Protein AF-A0A3M7P6C1-F1 (afdb_monomer_lite)

Foldseek 3Di:
DPAEEAAADDLVCQVVDDPDYHHDYDPCSCVPHPDDAQDWDQDPVVRDTDHSYPDDPDDPQLADPQLSVLLVVQVVVLVVVVVVVCVVPPDDPVVQPPDPVSVVVVVVSVQSNVVSVLLSVLVVCVCQVVFFPLVQDDPDPVPDDQDVVSGGVLPVVLVPDDPSNNSVVVVVCPDPVVSVVSCLLNPCVPDDVVSVVVNVQSVVSNVVCVVVPSPDPQWGWDWDDDDPPDDTDIHTDD

Structure (mmCIF, N/CA/C/O backbone):
data_AF-A0A3M7P6C1-F1
#
_entry.id   AF-A0A3M7P6C1-F1
#
loop_
_atom_site.group_PDB
_atom_site.id
_atom_site.type_symbol
_atom_site.label_atom_id
_atom_site.label_alt_id
_atom_site.label_comp_id
_atom_site.label_asym_id
_atom_site.label_entity_id
_atom_site.label_seq_id
_atom_site.pdbx_PDB_ins_code
_atom_site.Cartn_x
_atom_site.Cartn_y
_atom_site.Cartn_z
_atom_site.occupancy
_atom_site.B_iso_or_equiv
_atom_site.auth_seq_id
_atom_site.auth_comp_id
_atom_site.auth_asym_id
_atom_site.auth_atom_id
_atom_site.pdbx_PDB_model_num
ATOM 1 N N . MET A 1 1 ? -7.002 -18.143 4.682 1.00 38.19 1 MET A N 1
ATOM 2 C CA . MET A 1 1 ? -6.549 -18.763 3.409 1.00 38.19 1 MET A CA 1
ATOM 3 C C . MET A 1 1 ? -5.100 -18.332 3.202 1.00 38.19 1 MET A C 1
ATOM 5 O O . MET A 1 1 ? -4.800 -17.192 3.520 1.00 38.19 1 MET A O 1
ATOM 9 N N . LYS A 1 2 ? -4.166 -19.198 2.789 1.00 46.94 2 LYS A N 1
ATOM 10 C CA . LYS A 1 2 ? -2.758 -18.779 2.631 1.00 46.94 2 LYS A CA 1
ATOM 11 C C . LYS A 1 2 ? -2.689 -17.814 1.437 1.00 46.94 2 LYS A C 1
ATOM 13 O O . LYS A 1 2 ? -2.997 -18.234 0.327 1.00 46.94 2 LYS A O 1
ATOM 18 N N . LYS A 1 3 ? -2.362 -16.535 1.664 1.00 55.84 3 LYS A N 1
ATOM 19 C CA . LYS A 1 3 ? -2.093 -15.571 0.583 1.00 55.84 3 LYS A CA 1
ATOM 20 C C . LYS A 1 3 ? -0.935 -16.134 -0.235 1.00 55.84 3 LYS A C 1
ATOM 22 O O . LYS A 1 3 ? 0.154 -16.316 0.308 1.00 55.84 3 LYS A O 1
ATOM 27 N N . SER A 1 4 ? -1.171 -16.455 -1.499 1.00 64.88 4 SER A N 1
ATOM 28 C CA . SER A 1 4 ? -0.130 -17.007 -2.359 1.00 64.88 4 SER A CA 1
ATOM 29 C C . SER A 1 4 ? 0.436 -15.889 -3.241 1.00 64.88 4 SER A C 1
ATOM 31 O O . SER A 1 4 ? -0.295 -15.148 -3.895 1.00 64.88 4 SER A O 1
ATOM 33 N N . TYR A 1 5 ? 1.756 -15.731 -3.207 1.00 71.50 5 TYR A N 1
ATOM 34 C CA . TYR A 1 5 ? 2.511 -14.874 -4.117 1.00 71.50 5 TYR A CA 1
ATOM 35 C C . TYR A 1 5 ? 3.345 -15.786 -5.010 1.00 71.50 5 TYR A C 1
ATOM 37 O O . TYR A 1 5 ? 4.130 -16.586 -4.498 1.00 71.50 5 TYR A O 1
ATOM 45 N N . PHE A 1 6 ? 3.183 -15.668 -6.324 1.00 69.50 6 PHE A N 1
ATOM 46 C CA . PHE A 1 6 ? 4.016 -16.368 -7.295 1.00 69.50 6 PHE A CA 1
ATOM 47 C C . PHE A 1 6 ? 4.721 -15.330 -8.157 1.00 69.50 6 PHE A C 1
ATOM 49 O O . PHE A 1 6 ? 4.097 -14.712 -9.010 1.00 69.50 6 PHE A O 1
ATOM 56 N N . SER A 1 7 ? 6.024 -15.132 -7.957 1.00 72.81 7 SER A N 1
ATOM 57 C CA . SER A 1 7 ? 6.789 -14.221 -8.816 1.00 72.81 7 SER A CA 1
ATOM 58 C C . SER A 1 7 ? 6.709 -14.640 -10.285 1.00 72.81 7 SER A C 1
ATOM 60 O O . SER A 1 7 ? 6.457 -13.789 -11.124 1.00 72.81 7 SER A O 1
ATOM 62 N N . ASN A 1 8 ? 6.825 -15.945 -10.555 1.00 74.56 8 ASN A N 1
ATOM 63 C CA . ASN A 1 8 ? 6.566 -16.570 -11.852 1.00 74.56 8 ASN A CA 1
ATOM 64 C C . ASN A 1 8 ? 5.610 -17.751 -11.643 1.00 74.56 8 ASN A C 1
ATOM 66 O O . ASN A 1 8 ? 5.987 -18.759 -11.039 1.00 74.56 8 ASN A O 1
ATOM 70 N N . CYS A 1 9 ? 4.366 -17.626 -12.097 1.00 71.62 9 CYS A N 1
ATOM 71 C CA . CYS A 1 9 ? 3.363 -18.674 -11.983 1.00 71.62 9 CYS A CA 1
ATOM 72 C C . CYS A 1 9 ? 3.627 -19.768 -13.032 1.00 71.62 9 CYS A C 1
ATOM 74 O O . CYS A 1 9 ? 3.658 -19.469 -14.228 1.00 71.62 9 CYS A O 1
ATOM 76 N N . PRO A 1 10 ? 3.832 -21.033 -12.624 1.00 71.00 10 PRO A N 1
ATOM 77 C CA . PRO A 1 10 ? 4.003 -22.123 -13.572 1.00 71.00 10 PRO A CA 1
ATOM 78 C C . PRO A 1 10 ? 2.697 -22.383 -14.334 1.00 71.00 10 PRO A C 1
ATOM 80 O O . PRO A 1 10 ? 1.620 -22.411 -13.741 1.00 71.00 10 PRO A O 1
ATOM 83 N N . LEU A 1 11 ? 2.803 -22.652 -15.640 1.00 66.31 11 LEU A N 1
ATOM 84 C CA . LEU A 1 11 ? 1.658 -22.897 -16.534 1.00 66.31 11 LEU A CA 1
ATOM 85 C C . LEU A 1 11 ? 0.713 -24.000 -16.033 1.00 66.31 11 LEU A C 1
ATOM 87 O O . LEU A 1 11 ? -0.495 -23.921 -16.236 1.00 66.31 11 LEU A O 1
ATOM 91 N N . SER A 1 12 ? 1.244 -25.007 -15.334 1.00 68.75 12 SER A N 1
ATOM 92 C CA . SER A 1 12 ? 0.456 -26.097 -14.746 1.00 68.75 12 SER A CA 1
ATOM 93 C C . SER A 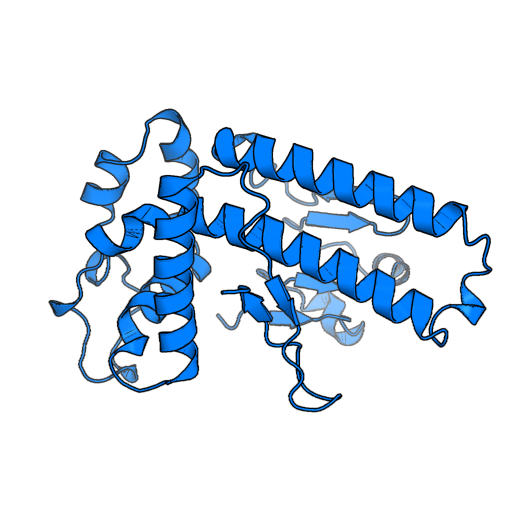1 12 ? -0.547 -25.633 -13.687 1.00 68.75 12 SER A C 1
ATOM 95 O O . SER A 1 12 ? -1.524 -26.334 -13.445 1.00 68.75 12 SER A O 1
ATOM 97 N N . LEU A 1 13 ? -0.332 -24.462 -13.079 1.00 68.12 13 LEU A N 1
ATOM 98 C CA . LEU A 1 13 ? -1.239 -23.861 -12.101 1.00 68.12 13 LEU A CA 1
ATOM 99 C C . LEU A 1 13 ? -2.254 -22.902 -12.735 1.00 68.12 13 LEU A C 1
ATOM 101 O O . LEU A 1 13 ? -3.067 -22.346 -12.003 1.00 68.12 13 LEU A O 1
ATOM 105 N N . GLY A 1 14 ? -2.256 -22.712 -14.061 1.00 65.50 14 GLY A N 1
ATOM 106 C CA . GLY A 1 14 ? -3.094 -21.705 -14.726 1.00 65.50 14 GLY A CA 1
ATOM 107 C C . GLY A 1 14 ? -4.590 -21.831 -14.414 1.00 65.50 14 GLY A C 1
ATOM 108 O O . GLY A 1 14 ? -5.234 -20.845 -14.065 1.00 65.50 14 GLY A O 1
ATOM 109 N N . ASN A 1 15 ? -5.117 -23.060 -14.403 1.00 66.19 15 ASN A N 1
ATOM 110 C CA . ASN A 1 15 ? -6.515 -23.350 -14.044 1.00 66.19 15 ASN A CA 1
ATOM 111 C C . ASN A 1 15 ? -6.800 -23.304 -12.529 1.00 66.19 15 ASN A C 1
ATOM 113 O O . ASN A 1 15 ? -7.957 -23.370 -12.104 1.00 66.19 15 ASN A O 1
ATOM 117 N N . GLU A 1 16 ? -5.758 -23.226 -11.701 1.00 64.62 16 GLU A N 1
ATOM 118 C CA . GLU A 1 16 ? -5.838 -23.264 -10.238 1.00 64.62 16 GLU A CA 1
ATOM 119 C C . GLU A 1 16 ? -5.637 -21.888 -9.589 1.00 64.62 16 GLU A C 1
ATOM 121 O O . GLU A 1 16 ? -5.770 -21.760 -8.369 1.00 64.62 16 GLU A O 1
ATOM 126 N N . ILE A 1 17 ? -5.383 -20.841 -10.383 1.00 61.72 17 ILE A N 1
ATOM 127 C CA . ILE A 1 17 ? -5.305 -19.458 -9.904 1.00 61.72 17 ILE A CA 1
ATOM 128 C C . ILE A 1 17 ? -6.683 -19.033 -9.370 1.00 61.72 17 ILE A C 1
ATOM 130 O O . ILE A 1 17 ? -7.575 -18.616 -10.108 1.00 61.72 17 ILE A O 1
ATOM 134 N N . LYS A 1 18 ? -6.869 -19.138 -8.050 1.00 58.34 18 LYS A N 1
ATOM 135 C CA . LYS A 1 18 ? -8.039 -18.631 -7.317 1.00 58.34 18 LYS A CA 1
ATOM 136 C C . LYS A 1 18 ? -7.585 -17.559 -6.319 1.00 58.34 18 LYS A C 1
ATOM 138 O O . LYS A 1 18 ? -6.511 -17.671 -5.735 1.00 58.34 18 LYS A O 1
ATOM 143 N N . ALA A 1 19 ? -8.395 -16.505 -6.183 1.00 57.00 19 ALA A N 1
ATOM 144 C CA . ALA A 1 19 ? -8.176 -15.309 -5.353 1.00 57.00 19 ALA A CA 1
ATOM 145 C C . ALA A 1 19 ? -7.634 -15.586 -3.927 1.00 57.00 19 ALA A C 1
ATOM 147 O O . ALA A 1 19 ? -7.908 -16.661 -3.401 1.00 57.00 19 ALA A O 1
ATOM 148 N N . PRO A 1 20 ? -6.999 -14.626 -3.215 1.00 54.78 20 PRO A N 1
ATOM 149 C CA . PRO A 1 20 ? -6.299 -13.429 -3.672 1.00 54.78 20 PRO A CA 1
ATOM 150 C C . PRO A 1 20 ? -4.820 -13.771 -3.932 1.00 54.78 20 PRO A C 1
ATOM 152 O O . PRO A 1 20 ? -4.068 -14.104 -3.013 1.00 54.78 20 PRO A O 1
ATOM 155 N N . LEU A 1 21 ? -4.420 -13.704 -5.202 1.00 68.38 21 LEU A N 1
ATOM 156 C CA . LEU A 1 21 ? -3.099 -14.089 -5.688 1.00 68.38 21 LEU A CA 1
ATOM 157 C C . LEU A 1 21 ? -2.446 -12.891 -6.379 1.00 68.38 21 LEU A C 1
ATOM 159 O O . LEU A 1 21 ? -3.070 -12.280 -7.243 1.00 68.38 21 LEU A O 1
ATOM 163 N N . VAL A 1 22 ? -1.195 -12.580 -6.044 1.00 77.12 22 VAL A N 1
ATOM 164 C CA . VAL A 1 22 ? -0.340 -11.771 -6.925 1.00 77.12 22 VAL A CA 1
ATOM 165 C C . VAL A 1 22 ? 0.561 -12.752 -7.662 1.00 77.12 22 VAL A C 1
ATOM 167 O O . VAL A 1 22 ? 1.332 -13.478 -7.029 1.00 77.12 22 VAL A O 1
ATOM 170 N N . ALA A 1 23 ? 0.417 -12.808 -8.983 1.00 80.12 23 ALA A N 1
ATOM 171 C CA . ALA A 1 23 ? 1.136 -13.732 -9.844 1.00 80.12 23 ALA A CA 1
ATOM 172 C C . ALA A 1 23 ? 1.763 -12.992 -11.028 1.00 80.12 23 ALA A C 1
ATOM 174 O O . ALA A 1 23 ? 1.067 -12.250 -11.719 1.00 80.12 23 ALA A O 1
ATOM 175 N N . GLY A 1 24 ? 3.054 -13.210 -11.270 1.00 84.06 24 GLY A N 1
ATOM 176 C CA . GLY A 1 24 ? 3.674 -12.879 -12.549 1.00 84.06 24 GLY A CA 1
ATOM 177 C C . GLY A 1 24 ? 3.444 -14.014 -13.541 1.00 84.06 24 GLY A C 1
ATOM 178 O O . GLY A 1 24 ? 3.622 -15.183 -13.200 1.00 84.06 24 GLY A O 1
ATOM 179 N N . VAL A 1 25 ? 3.028 -13.677 -14.756 1.00 82.44 25 VAL A N 1
ATOM 180 C CA . VAL A 1 25 ? 2.831 -14.623 -15.861 1.00 82.44 25 VAL A CA 1
ATOM 181 C C . VAL A 1 25 ? 3.546 -14.097 -17.098 1.00 82.44 25 VAL A C 1
ATOM 183 O O . VAL A 1 25 ? 3.626 -12.887 -17.298 1.00 82.44 25 VAL A O 1
ATOM 186 N N . GLU A 1 26 ? 4.080 -15.000 -17.916 1.00 82.75 26 GLU A N 1
ATOM 187 C CA . GLU A 1 26 ? 4.584 -14.634 -19.241 1.00 82.75 26 GLU A CA 1
ATOM 188 C C . GLU A 1 26 ? 3.411 -14.351 -20.184 1.00 82.75 26 GLU A C 1
ATOM 190 O O . GLU A 1 26 ? 2.349 -14.952 -20.043 1.00 82.75 26 GLU A O 1
ATOM 195 N N . THR A 1 27 ? 3.598 -13.480 -21.176 1.00 79.44 27 THR A N 1
ATOM 196 C CA . THR A 1 27 ? 2.532 -13.075 -22.110 1.00 79.44 27 THR A CA 1
ATOM 197 C C . THR A 1 27 ? 1.868 -14.270 -22.806 1.00 79.44 27 THR A C 1
ATOM 199 O O . THR A 1 27 ? 0.647 -14.294 -22.940 1.00 79.44 27 THR A O 1
ATOM 202 N N . GLY A 1 28 ? 2.640 -15.314 -23.142 1.00 80.06 28 GLY A N 1
ATOM 203 C CA . GLY A 1 28 ? 2.123 -16.552 -23.746 1.00 80.06 28 GLY A CA 1
ATOM 204 C C . GLY A 1 28 ? 1.217 -17.392 -22.833 1.00 80.06 28 GLY A C 1
ATOM 205 O O . GLY A 1 28 ? 0.581 -18.336 -23.292 1.00 80.06 28 GLY A O 1
ATOM 206 N N . PHE A 1 29 ? 1.106 -17.056 -21.543 1.00 81.06 29 PHE A N 1
ATOM 207 C CA . PHE A 1 29 ? 0.112 -17.648 -20.642 1.00 81.06 29 PHE A CA 1
ATOM 208 C C . PHE A 1 29 ? -1.314 -17.431 -21.169 1.00 81.06 29 PHE A C 1
ATOM 210 O O . PHE A 1 29 ? -2.137 -18.346 -21.120 1.00 81.06 29 PHE A O 1
ATOM 217 N N . PHE A 1 30 ? -1.590 -16.242 -21.713 1.00 78.00 30 PHE A N 1
ATOM 218 C CA . PHE A 1 30 ? -2.920 -15.867 -22.195 1.00 78.00 30 PHE A CA 1
ATOM 219 C C . PHE A 1 30 ? -3.282 -16.484 -23.554 1.00 78.00 30 PHE A C 1
ATOM 221 O O . PHE A 1 30 ? -4.445 -16.437 -23.941 1.00 78.00 30 PHE A O 1
ATOM 228 N N . ASP A 1 31 ? -2.331 -17.122 -24.246 1.00 83.75 31 ASP A N 1
ATOM 229 C CA . ASP A 1 31 ? -2.626 -17.935 -25.435 1.00 83.75 31 ASP A CA 1
ATOM 230 C C . ASP A 1 31 ? -3.298 -19.270 -25.061 1.00 83.75 31 ASP A C 1
ATOM 232 O O . ASP A 1 31 ? -3.953 -19.904 -25.890 1.00 83.75 31 ASP A O 1
ATOM 236 N N . LEU A 1 32 ? -3.111 -19.717 -23.813 1.00 83.62 32 LEU A N 1
ATOM 237 C CA . LEU A 1 32 ? -3.559 -21.020 -23.315 1.00 83.62 32 LEU A CA 1
ATOM 238 C C . LEU A 1 32 ? -4.713 -20.919 -22.313 1.00 83.62 32 LEU A C 1
ATOM 240 O O . LEU A 1 32 ? -5.493 -21.865 -22.191 1.00 83.62 32 LEU A O 1
ATOM 244 N N . PHE A 1 33 ? -4.811 -19.805 -21.587 1.00 81.31 33 PHE A N 1
ATOM 245 C CA . PHE A 1 33 ? -5.787 -19.614 -20.520 1.00 81.31 33 PHE A CA 1
ATOM 246 C C . PHE A 1 33 ? -6.436 -18.235 -20.600 1.00 81.31 33 PHE A C 1
ATOM 248 O O . PHE A 1 33 ? -5.748 -17.215 -20.652 1.00 81.31 33 PHE A O 1
ATOM 255 N N . ASP A 1 34 ? -7.765 -18.200 -20.501 1.00 76.56 34 ASP A N 1
ATOM 256 C CA . ASP A 1 34 ? -8.476 -16.947 -20.278 1.00 76.56 34 ASP A CA 1
ATOM 257 C C . ASP A 1 34 ? -8.112 -16.379 -18.897 1.00 76.56 34 ASP A C 1
ATOM 25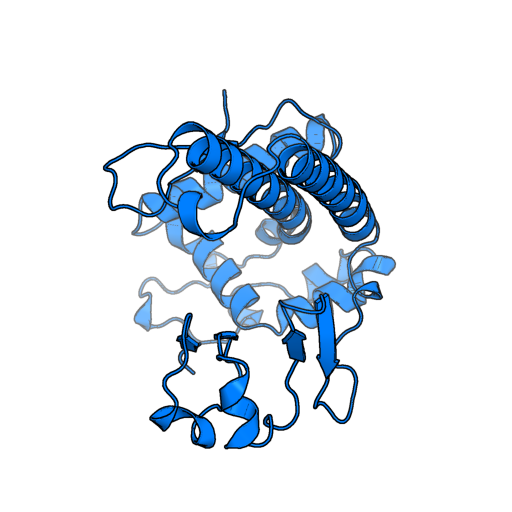9 O O . ASP A 1 34 ? -8.047 -17.129 -17.912 1.00 76.56 34 ASP A O 1
ATOM 263 N N . PRO A 1 35 ? -7.902 -15.056 -18.773 1.00 73.25 35 PRO A N 1
ATOM 264 C CA . PRO A 1 35 ? -7.658 -14.458 -17.477 1.00 73.25 35 PRO A CA 1
ATOM 265 C C . PRO A 1 35 ? -8.894 -14.670 -16.583 1.00 73.25 35 PRO A C 1
ATOM 267 O O . PRO A 1 35 ? -10.027 -14.425 -17.015 1.00 73.25 35 PRO A O 1
ATOM 270 N N . PRO A 1 36 ? -8.718 -15.114 -15.326 1.00 72.06 36 PRO A N 1
ATOM 271 C CA . PRO A 1 36 ? -9.856 -15.399 -14.470 1.00 72.06 36 PRO A CA 1
ATOM 272 C C . PRO A 1 36 ? -10.665 -14.127 -14.174 1.00 72.06 36 PRO A C 1
ATOM 274 O O . PRO A 1 36 ? -10.154 -13.006 -14.238 1.00 72.06 36 PRO A O 1
ATOM 277 N N . LYS A 1 37 ? -11.952 -14.288 -13.840 1.00 75.31 37 LYS A N 1
ATOM 278 C CA . LYS A 1 37 ? -12.840 -13.162 -13.503 1.00 75.31 37 LYS A CA 1
ATOM 279 C C . LYS A 1 37 ? -12.379 -12.452 -12.229 1.00 75.31 37 LYS A C 1
ATOM 281 O O . LYS A 1 37 ? -11.955 -13.106 -11.279 1.00 75.31 37 LYS A O 1
ATOM 286 N N . ASN A 1 38 ? -12.572 -11.134 -12.174 1.00 76.38 38 ASN A N 1
ATOM 287 C CA . ASN A 1 38 ? -12.243 -10.283 -11.020 1.00 76.38 38 ASN A CA 1
ATOM 288 C C . ASN A 1 38 ? -10.738 -10.123 -10.730 1.00 76.38 38 ASN A C 1
ATOM 290 O O . ASN A 1 38 ? -10.338 -10.004 -9.573 1.00 76.38 38 ASN A O 1
ATOM 294 N N . PHE A 1 39 ? -9.913 -10.076 -11.776 1.00 78.44 39 PHE A N 1
ATOM 295 C CA . PHE A 1 39 ? -8.481 -9.786 -11.692 1.00 78.44 39 PHE A CA 1
ATOM 296 C C . PHE A 1 39 ? -8.157 -8.378 -12.197 1.00 78.44 39 PHE A C 1
ATOM 298 O O . PHE A 1 39 ? -8.881 -7.787 -13.004 1.00 78.44 39 PHE A O 1
ATOM 305 N N . VAL A 1 40 ? -7.035 -7.855 -11.701 1.00 81.81 40 VAL A N 1
ATOM 306 C CA . VAL A 1 40 ? -6.347 -6.690 -12.258 1.00 81.81 40 VAL A CA 1
ATOM 307 C C . VAL A 1 40 ? -5.112 -7.212 -12.980 1.00 81.81 40 VAL A C 1
ATOM 309 O O . VAL A 1 40 ? -4.228 -7.790 -12.349 1.00 81.81 40 VAL A O 1
ATOM 312 N N . CYS A 1 41 ? -5.063 -7.024 -14.293 1.00 82.94 41 CYS A N 1
ATOM 313 C CA . CYS A 1 41 ? -3.933 -7.395 -15.132 1.00 82.94 41 CYS A CA 1
ATOM 314 C C . CYS A 1 41 ? -3.082 -6.151 -15.380 1.00 82.94 41 CYS A C 1
ATOM 316 O O . CYS A 1 41 ? -3.602 -5.115 -15.798 1.00 82.94 41 CYS A O 1
ATOM 318 N N . VAL A 1 42 ? -1.783 -6.256 -15.114 1.00 86.44 42 VAL A N 1
ATOM 319 C CA . VAL A 1 42 ? -0.810 -5.197 -15.388 1.00 86.44 42 VAL A CA 1
ATOM 320 C C . VAL A 1 42 ? 0.132 -5.708 -16.469 1.00 86.44 42 VAL A C 1
ATOM 322 O O . VAL A 1 42 ? 0.928 -6.609 -16.218 1.00 86.44 42 VAL A O 1
ATOM 325 N N . ASP A 1 43 ? 0.007 -5.146 -17.665 1.00 86.56 43 ASP A N 1
ATOM 326 C CA . ASP A 1 43 ? 0.896 -5.408 -18.791 1.00 86.56 43 ASP A CA 1
ATOM 327 C C . ASP A 1 43 ? 2.142 -4.526 -18.649 1.00 86.56 43 ASP A C 1
ATOM 329 O O . ASP A 1 43 ? 2.073 -3.297 -18.755 1.00 86.56 43 ASP A O 1
ATOM 333 N N . LEU A 1 44 ? 3.278 -5.164 -18.366 1.00 86.88 44 LEU A N 1
ATOM 334 C CA . LEU A 1 44 ? 4.558 -4.490 -18.158 1.00 86.88 44 LEU A CA 1
ATOM 335 C C . LEU A 1 44 ? 5.220 -4.041 -19.470 1.00 86.88 44 LEU A C 1
ATOM 337 O O . LEU A 1 44 ? 6.074 -3.156 -19.432 1.00 86.88 44 LEU A O 1
ATOM 341 N N . ASP A 1 45 ? 4.831 -4.609 -20.613 1.00 83.62 45 ASP A N 1
ATOM 342 C CA . ASP A 1 45 ? 5.368 -4.238 -21.922 1.00 83.62 45 ASP A CA 1
ATOM 343 C C . ASP A 1 45 ? 4.708 -2.954 -22.433 1.00 83.62 45 ASP A C 1
ATOM 345 O O . ASP A 1 45 ? 5.384 -2.067 -22.964 1.00 83.62 45 ASP A O 1
ATOM 349 N N . THR A 1 46 ? 3.393 -2.815 -22.235 1.00 87.06 46 THR A N 1
ATOM 350 C CA . THR A 1 46 ? 2.631 -1.648 -22.709 1.00 87.06 46 THR A CA 1
ATOM 351 C C . THR A 1 46 ? 2.306 -0.629 -21.618 1.00 87.06 46 THR A C 1
ATOM 353 O O . THR A 1 46 ? 1.720 0.411 -21.922 1.00 87.06 46 THR A O 1
ATOM 356 N N . ASN A 1 47 ? 2.639 -0.908 -20.354 1.00 85.12 47 ASN A N 1
ATOM 357 C CA . ASN A 1 47 ? 2.143 -0.178 -19.178 1.00 85.12 47 ASN A CA 1
ATOM 358 C C . ASN A 1 47 ? 0.602 -0.120 -19.114 1.00 85.12 47 ASN A C 1
ATOM 360 O O . ASN A 1 47 ? 0.019 0.856 -18.634 1.00 85.12 47 ASN A O 1
ATOM 364 N N . GLY A 1 48 ? -0.064 -1.148 -19.645 1.00 86.50 48 GLY A N 1
ATOM 365 C CA . GLY A 1 48 ? -1.519 -1.258 -19.656 1.00 86.50 48 GLY A CA 1
ATOM 366 C C . GLY A 1 48 ? -2.042 -1.801 -18.329 1.00 86.50 48 GLY A C 1
ATOM 367 O O . GLY A 1 48 ? -1.463 -2.723 -17.761 1.00 86.50 48 GLY A O 1
ATOM 368 N N . ILE A 1 49 ? -3.152 -1.251 -17.836 1.00 86.50 49 ILE A N 1
ATOM 369 C CA . ILE A 1 49 ? -3.880 -1.815 -16.694 1.00 86.50 49 ILE A CA 1
ATOM 370 C C . ILE A 1 49 ? -5.273 -2.190 -17.177 1.00 86.50 49 ILE A C 1
ATOM 372 O O . ILE A 1 49 ? -6.007 -1.344 -17.690 1.00 86.50 49 ILE A O 1
ATOM 376 N N . PHE A 1 50 ? -5.623 -3.458 -17.001 1.00 83.31 50 PHE A N 1
ATOM 377 C CA . PHE A 1 50 ? -6.883 -4.031 -17.448 1.00 83.31 50 PHE A CA 1
ATOM 378 C C . PHE A 1 50 ? -7.594 -4.702 -16.279 1.00 83.31 50 PHE A C 1
ATOM 380 O O . PHE A 1 50 ? -6.966 -5.248 -15.372 1.00 83.31 50 PHE A O 1
ATOM 387 N N . TRP A 1 51 ? -8.921 -4.678 -16.312 1.00 84.12 51 TRP A N 1
ATOM 388 C CA . TRP A 1 51 ? -9.760 -5.327 -15.315 1.00 84.12 51 TRP A CA 1
ATOM 389 C C . TRP A 1 51 ? -10.574 -6.411 -15.998 1.00 84.12 51 TRP A C 1
ATOM 391 O O . TRP A 1 51 ? -11.284 -6.138 -16.962 1.00 84.12 51 TRP A O 1
ATOM 401 N N . THR A 1 52 ? -10.515 -7.623 -15.462 1.00 78.06 52 THR A N 1
ATOM 402 C CA . THR A 1 52 ? -11.430 -8.712 -15.838 1.00 78.06 52 THR A CA 1
ATOM 403 C C . THR A 1 52 ? -12.619 -8.806 -14.883 1.00 78.06 52 THR A C 1
ATOM 405 O O . THR A 1 52 ? -13.400 -9.757 -14.918 1.00 78.06 52 THR A O 1
ATOM 408 N N . ALA A 1 53 ? -12.731 -7.837 -13.973 1.00 70.75 53 ALA A N 1
ATOM 409 C CA . ALA A 1 53 ? -13.841 -7.702 -13.051 1.00 70.75 53 ALA A CA 1
ATOM 410 C C . ALA A 1 53 ? -15.067 -7.107 -13.751 1.00 70.75 53 ALA A C 1
ATOM 412 O O . ALA A 1 53 ? -14.949 -6.153 -14.518 1.00 70.75 53 ALA A O 1
ATOM 413 N N . GLU A 1 54 ? -16.253 -7.618 -13.414 1.00 64.75 54 GLU A N 1
ATOM 414 C CA . GLU A 1 54 ? -17.534 -7.046 -13.865 1.00 64.75 54 GLU A CA 1
ATOM 415 C C . GLU A 1 54 ? -17.782 -5.655 -13.238 1.00 64.75 54 GLU A C 1
ATOM 417 O O . GLU A 1 54 ? -18.534 -4.843 -13.772 1.00 64.75 54 GLU A O 1
ATOM 422 N N . THR A 1 55 ? -17.092 -5.348 -12.133 1.00 59.12 55 THR A N 1
ATOM 423 C CA . THR A 1 55 ? -17.102 -4.049 -11.450 1.00 59.12 55 THR A CA 1
ATOM 424 C C . THR A 1 55 ? -15.681 -3.594 -11.134 1.00 59.12 55 THR A C 1
ATOM 426 O O . THR A 1 55 ? -14.886 -4.388 -10.634 1.00 59.12 55 THR A O 1
ATOM 429 N N . ILE A 1 56 ? -15.368 -2.311 -11.348 1.00 64.19 56 ILE A N 1
ATOM 430 C CA . ILE A 1 56 ? -14.072 -1.724 -10.968 1.00 64.19 56 ILE A CA 1
ATOM 431 C C . ILE A 1 56 ? -13.891 -1.894 -9.447 1.00 64.19 56 ILE A C 1
ATOM 433 O O . ILE A 1 56 ? -14.678 -1.316 -8.697 1.00 64.19 56 ILE A O 1
ATOM 437 N N . PRO A 1 57 ? -12.895 -2.669 -8.974 1.00 63.81 57 PRO A N 1
ATOM 438 C CA . PRO A 1 57 ? -12.873 -3.137 -7.591 1.00 63.81 57 PRO A CA 1
ATOM 439 C C . PRO A 1 57 ? -12.695 -1.995 -6.586 1.00 63.81 57 PRO A C 1
ATOM 441 O O . PRO A 1 57 ? -13.441 -1.938 -5.619 1.00 63.81 57 PRO A O 1
ATOM 444 N N . VAL A 1 58 ? -11.772 -1.057 -6.834 1.00 69.06 58 VAL A N 1
ATOM 445 C CA . VAL A 1 58 ? -11.583 0.178 -6.052 1.00 69.06 58 VAL A CA 1
ATOM 446 C C . VAL A 1 58 ? -10.834 1.198 -6.921 1.00 69.06 58 VAL A C 1
ATOM 448 O O . VAL A 1 58 ? -9.803 0.878 -7.509 1.00 69.06 58 VAL A O 1
ATOM 451 N N . SER A 1 59 ? -11.327 2.436 -7.001 1.00 79.12 59 SER A N 1
ATOM 452 C CA . SER A 1 59 ? -10.618 3.538 -7.670 1.00 79.12 59 SER A CA 1
ATOM 453 C C . SER A 1 59 ? -9.513 4.109 -6.776 1.00 79.12 59 SER A C 1
ATOM 455 O O . SER A 1 59 ? -9.714 4.275 -5.573 1.00 79.12 59 SER A O 1
ATOM 457 N N . LEU A 1 60 ? -8.388 4.533 -7.369 1.00 82.00 60 LEU A N 1
ATOM 458 C CA . LEU A 1 60 ? -7.325 5.271 -6.663 1.00 82.00 60 LEU A CA 1
ATOM 459 C C . LEU A 1 60 ? -7.838 6.545 -5.971 1.00 82.00 60 LEU A C 1
ATOM 461 O O . LEU A 1 60 ? -7.203 7.033 -5.040 1.00 82.00 60 LEU A O 1
ATOM 465 N N . SER A 1 61 ? -8.997 7.065 -6.389 1.00 84.44 61 SER A N 1
ATOM 466 C CA . SER A 1 61 ? -9.659 8.210 -5.759 1.00 84.44 61 SER A CA 1
ATOM 467 C C . SER A 1 61 ? -10.097 7.964 -4.316 1.00 84.44 61 SER A C 1
ATOM 469 O O . SER A 1 61 ? -10.414 8.932 -3.630 1.00 84.44 61 SER A O 1
ATOM 471 N N . ILE A 1 62 ? -10.147 6.707 -3.858 1.00 90.44 62 ILE A N 1
ATOM 472 C CA . ILE A 1 62 ? -10.440 6.406 -2.456 1.00 90.44 62 ILE A CA 1
ATOM 473 C C . ILE A 1 62 ? -9.287 6.835 -1.543 1.00 90.44 62 ILE A C 1
ATOM 475 O O . ILE A 1 62 ? -9.527 7.156 -0.388 1.00 90.44 62 ILE A O 1
ATOM 479 N N . LEU A 1 63 ? -8.044 6.855 -2.043 1.00 92.31 63 LEU A N 1
ATOM 480 C CA . LEU A 1 63 ? -6.874 7.166 -1.228 1.00 92.31 63 LEU A CA 1
ATOM 481 C C . LEU A 1 63 ? -6.994 8.561 -0.598 1.00 92.31 63 LEU A C 1
ATOM 483 O O . LEU A 1 63 ? -7.411 9.509 -1.274 1.00 92.31 63 LEU A O 1
ATOM 487 N N . PRO A 1 64 ? -6.539 8.737 0.656 1.00 93.19 64 PRO A N 1
ATOM 488 C CA . PRO A 1 64 ? -6.411 10.056 1.252 1.00 93.19 64 PRO A CA 1
ATOM 489 C C . PRO A 1 64 ? -5.653 11.013 0.330 1.00 93.19 64 PRO A C 1
ATOM 491 O O . PRO A 1 64 ? -4.541 10.710 -0.111 1.00 93.19 64 PRO A O 1
ATOM 494 N N . LYS A 1 65 ? -6.225 12.194 0.056 1.00 91.94 65 LYS A N 1
ATOM 495 C CA . LYS A 1 65 ? -5.664 13.152 -0.919 1.00 91.94 65 LYS A CA 1
ATOM 496 C C . LYS A 1 65 ? -4.197 13.483 -0.640 1.00 91.94 65 LYS A C 1
ATOM 498 O O . LYS A 1 65 ? -3.409 13.574 -1.576 1.00 91.94 65 LYS A O 1
ATOM 503 N N . LYS A 1 66 ? -3.825 13.630 0.639 1.00 89.44 66 LYS A N 1
ATOM 504 C CA . LYS A 1 66 ? -2.435 13.894 1.048 1.00 89.44 66 LYS A CA 1
ATOM 505 C C . LYS A 1 66 ? -1.490 12.778 0.590 1.00 89.44 66 LYS A C 1
ATOM 507 O O . LYS A 1 66 ? -0.456 13.085 0.007 1.00 89.44 66 LYS A O 1
ATOM 512 N N . ILE A 1 67 ? -1.870 11.510 0.778 1.00 91.38 67 ILE A N 1
ATOM 513 C CA . ILE A 1 67 ? -1.094 10.355 0.298 1.00 91.38 67 ILE A CA 1
ATOM 514 C C . ILE A 1 67 ? -1.063 10.328 -1.227 1.00 91.38 67 ILE A C 1
ATOM 516 O O . ILE A 1 67 ? 0.009 10.190 -1.807 1.00 91.38 67 ILE A O 1
ATOM 520 N N . PHE A 1 68 ? -2.219 10.478 -1.877 1.00 92.94 68 PHE A N 1
ATOM 521 C CA . PHE A 1 68 ? -2.318 10.405 -3.332 1.00 92.94 68 PHE A CA 1
ATOM 522 C C . PHE A 1 68 ? -1.392 11.414 -4.020 1.00 92.94 68 PHE A C 1
ATOM 524 O O . PHE A 1 68 ? -0.604 11.038 -4.886 1.00 92.94 68 PHE A O 1
ATOM 531 N N . PHE A 1 69 ? -1.445 12.687 -3.614 1.00 91.88 69 PHE A N 1
ATOM 532 C CA . PHE A 1 69 ? -0.592 13.720 -4.202 1.00 91.88 69 PHE A CA 1
ATOM 533 C C . PHE A 1 69 ? 0.884 13.514 -3.871 1.00 91.88 69 PHE A C 1
ATOM 535 O O . PHE A 1 69 ? 1.715 13.693 -4.755 1.00 91.88 69 PHE A O 1
ATOM 542 N N . PHE A 1 70 ? 1.210 13.096 -2.645 1.00 91.31 70 PHE A N 1
ATOM 543 C CA . PHE A 1 70 ? 2.586 12.790 -2.255 1.00 91.31 70 PHE A CA 1
ATOM 544 C C . PHE A 1 70 ? 3.189 11.655 -3.097 1.00 91.31 70 PHE A C 1
ATOM 546 O O . PHE A 1 70 ? 4.266 11.822 -3.668 1.00 91.31 70 PHE A O 1
ATOM 553 N N . LEU A 1 71 ? 2.480 10.527 -3.223 1.00 93.38 71 LEU A N 1
ATOM 554 C CA . LEU A 1 71 ? 2.917 9.394 -4.041 1.00 93.38 71 LEU A CA 1
ATOM 555 C C . LEU A 1 71 ? 3.052 9.800 -5.508 1.00 93.38 71 LEU A C 1
ATOM 557 O O . LEU A 1 71 ? 4.072 9.514 -6.128 1.00 93.38 71 LEU A O 1
ATOM 561 N N . LYS A 1 72 ? 2.047 10.493 -6.058 1.00 93.69 72 LYS A N 1
ATOM 562 C CA . LYS A 1 72 ? 2.055 10.922 -7.459 1.00 93.69 72 LYS A CA 1
ATOM 563 C C . LYS A 1 72 ? 3.246 11.826 -7.761 1.00 93.69 72 LYS A C 1
ATOM 565 O O . LYS A 1 72 ? 3.941 11.578 -8.740 1.00 93.69 72 LYS A O 1
ATOM 570 N N . ASP A 1 73 ? 3.485 12.838 -6.934 1.00 93.56 73 ASP A N 1
ATOM 571 C CA . ASP A 1 73 ? 4.599 13.778 -7.093 1.00 93.56 73 ASP A CA 1
ATOM 572 C C . ASP A 1 73 ? 5.950 13.048 -7.074 1.00 93.56 73 ASP A C 1
ATOM 574 O O . ASP A 1 73 ? 6.708 13.093 -8.045 1.00 93.56 73 ASP A O 1
ATOM 578 N N . LYS A 1 74 ? 6.209 12.272 -6.015 1.00 93.88 74 LYS A N 1
ATOM 579 C CA . LYS A 1 74 ? 7.500 11.603 -5.825 1.00 93.88 74 LYS A CA 1
ATOM 580 C C . LYS A 1 74 ? 7.768 10.494 -6.831 1.00 93.88 74 LYS A C 1
ATOM 582 O O . LYS A 1 74 ? 8.877 10.411 -7.348 1.00 93.88 74 LYS A O 1
ATOM 587 N N . LEU A 1 75 ? 6.775 9.665 -7.145 1.00 95.38 75 LEU A N 1
ATOM 588 C CA . LEU A 1 75 ? 6.951 8.594 -8.127 1.00 95.38 75 LEU A CA 1
ATOM 589 C C . LEU A 1 75 ? 7.104 9.149 -9.548 1.00 95.38 75 LEU A C 1
ATOM 591 O O . LEU A 1 75 ? 7.885 8.597 -10.316 1.00 95.38 75 LEU A O 1
ATOM 595 N N . THR A 1 76 ? 6.439 10.261 -9.887 1.00 95.88 76 THR A N 1
ATOM 596 C CA . THR A 1 76 ? 6.638 10.926 -11.189 1.00 95.88 76 THR A CA 1
ATOM 597 C C . THR A 1 76 ? 8.052 11.488 -11.307 1.00 95.88 76 THR A C 1
ATOM 599 O O . THR A 1 76 ? 8.695 11.310 -12.341 1.00 95.88 76 THR A O 1
ATOM 602 N N . GLN A 1 77 ? 8.565 12.113 -10.241 1.00 95.50 77 GLN A N 1
ATOM 603 C CA . GLN A 1 77 ? 9.944 12.596 -10.198 1.00 95.50 77 GLN A CA 1
ATOM 604 C C . GLN A 1 77 ? 10.943 11.443 -10.385 1.00 95.50 77 GLN A C 1
ATOM 606 O O . GLN A 1 77 ? 11.780 11.498 -11.283 1.00 95.50 77 GLN A O 1
ATOM 611 N N . ILE A 1 78 ? 10.813 10.374 -9.589 1.00 95.44 78 ILE A N 1
ATOM 612 C CA . ILE A 1 78 ? 11.681 9.190 -9.674 1.00 95.44 78 ILE A CA 1
ATOM 613 C C . ILE A 1 78 ? 11.629 8.573 -11.076 1.00 95.44 78 ILE A C 1
ATOM 615 O O . ILE A 1 78 ? 12.667 8.230 -11.633 1.00 95.44 78 ILE A O 1
ATOM 619 N N . PHE A 1 79 ? 10.437 8.455 -11.665 1.00 94.19 79 PHE A N 1
ATOM 620 C CA . PHE A 1 79 ? 10.264 7.916 -13.012 1.00 94.19 79 PHE A CA 1
ATOM 621 C C . PHE A 1 79 ? 10.960 8.772 -14.078 1.00 94.19 79 PHE A C 1
ATOM 623 O O . PHE A 1 79 ? 11.605 8.230 -14.973 1.00 94.19 79 PHE A O 1
ATOM 630 N N . SER A 1 80 ? 10.876 10.101 -13.971 1.00 95.44 80 SER A N 1
ATOM 631 C CA . SER A 1 80 ? 11.580 11.016 -14.875 1.00 95.44 80 SER A CA 1
ATOM 632 C C . SER A 1 80 ? 13.098 10.852 -14.773 1.00 95.44 80 SER A C 1
ATOM 634 O O . SER A 1 80 ? 13.760 10.686 -15.795 1.00 95.44 80 SER A O 1
ATOM 636 N N . GLU A 1 81 ? 13.643 10.842 -13.553 1.00 94.12 81 GLU A N 1
ATOM 637 C CA . GLU A 1 81 ? 15.081 10.656 -13.307 1.00 94.12 81 GLU A CA 1
ATOM 638 C C . GLU A 1 81 ? 15.572 9.278 -13.783 1.00 94.12 81 GLU A C 1
ATOM 640 O O . GLU A 1 81 ? 16.664 9.153 -14.342 1.00 94.12 81 GLU A O 1
ATOM 645 N N . LEU A 1 82 ? 14.759 8.235 -13.593 1.00 91.62 82 LEU A N 1
ATOM 646 C CA . LEU A 1 82 ? 15.039 6.886 -14.075 1.00 91.62 82 LEU A CA 1
ATOM 647 C C . LEU A 1 82 ? 15.085 6.838 -15.606 1.00 91.62 82 LEU A C 1
ATOM 649 O O . LEU A 1 82 ? 16.016 6.264 -16.168 1.00 91.62 82 LEU A O 1
ATOM 653 N N . ASN A 1 83 ? 14.114 7.452 -16.284 1.00 89.56 83 ASN A N 1
ATOM 654 C CA . ASN A 1 83 ? 14.077 7.498 -17.746 1.00 89.56 83 ASN A CA 1
ATOM 655 C C . ASN A 1 83 ? 15.264 8.264 -18.323 1.00 89.56 83 ASN A C 1
ATOM 657 O O . ASN A 1 83 ? 15.887 7.784 -19.268 1.00 89.56 83 ASN A O 1
ATOM 661 N N . GLU A 1 84 ? 15.607 9.415 -17.745 1.00 90.88 84 GLU A N 1
ATOM 662 C CA . GLU A 1 84 ? 16.788 10.180 -18.143 1.00 90.88 84 GLU A CA 1
ATOM 663 C C . GLU A 1 84 ? 18.063 9.344 -17.970 1.00 90.88 84 GLU A C 1
ATOM 665 O O . GLU A 1 84 ? 18.867 9.234 -18.895 1.00 90.88 84 GLU A O 1
ATOM 670 N N . PHE A 1 85 ? 18.213 8.662 -16.829 1.00 88.56 85 PHE A N 1
ATOM 671 C CA . PHE A 1 85 ? 19.334 7.754 -16.597 1.00 88.56 85 PHE A CA 1
ATOM 672 C C . PHE A 1 85 ? 19.390 6.621 -17.634 1.00 88.56 85 PHE A C 1
ATOM 674 O O . PHE A 1 85 ? 20.466 6.319 -18.149 1.00 88.56 85 PHE A O 1
ATOM 681 N N . ILE A 1 86 ? 18.256 6.002 -17.971 1.00 84.69 86 ILE A N 1
ATOM 682 C CA . ILE A 1 86 ? 18.194 4.935 -18.980 1.00 84.69 86 ILE A CA 1
ATOM 683 C C . ILE A 1 86 ? 18.560 5.462 -20.376 1.00 84.69 86 ILE A C 1
ATOM 685 O O . ILE A 1 86 ? 19.276 4.773 -21.101 1.00 84.69 86 ILE A O 1
ATOM 689 N N . GLN A 1 87 ? 18.097 6.658 -20.750 1.00 84.25 87 GLN A N 1
ATOM 690 C CA . GLN A 1 87 ? 18.370 7.268 -22.056 1.00 84.25 87 GLN A CA 1
ATOM 691 C C . GLN A 1 87 ? 19.830 7.711 -22.205 1.00 84.25 87 GLN A C 1
ATOM 693 O O . GLN A 1 87 ? 20.456 7.429 -23.223 1.00 84.25 87 GLN A O 1
ATOM 698 N N . LEU A 1 88 ? 20.400 8.376 -21.195 1.00 81.94 88 LEU A N 1
ATOM 699 C CA . LEU A 1 88 ? 21.790 8.848 -21.232 1.00 81.94 88 LEU A CA 1
ATOM 700 C C . LEU A 1 88 ? 22.790 7.695 -21.330 1.00 81.94 88 LEU A C 1
ATOM 702 O O . LEU A 1 88 ? 23.830 7.817 -21.975 1.00 81.94 88 LEU A O 1
ATOM 706 N N . ASN A 1 89 ? 22.460 6.558 -20.727 1.00 75.38 89 ASN A N 1
ATOM 707 C CA . ASN A 1 89 ? 23.262 5.347 -20.797 1.00 75.38 89 ASN A CA 1
ATOM 708 C C . ASN A 1 89 ? 22.778 4.449 -21.948 1.00 75.38 89 ASN A C 1
ATOM 710 O O . ASN A 1 89 ? 22.486 3.286 -21.698 1.00 75.38 89 ASN A O 1
ATOM 714 N N . ASN A 1 90 ? 22.656 4.992 -23.174 1.00 65.12 90 ASN A N 1
ATOM 715 C CA . ASN A 1 90 ? 22.305 4.320 -24.446 1.00 65.12 90 ASN A CA 1
ATOM 716 C C . ASN A 1 90 ? 22.850 2.879 -24.558 1.00 65.12 90 ASN A C 1
ATOM 718 O O . ASN A 1 90 ? 23.920 2.656 -25.122 1.00 65.12 90 ASN A O 1
ATOM 722 N N . LEU A 1 91 ? 22.144 1.885 -24.023 1.00 57.69 91 LEU A N 1
ATOM 723 C CA . LEU A 1 91 ? 22.693 0.534 -23.899 1.00 57.69 91 LEU A CA 1
ATOM 724 C C . LEU A 1 91 ? 21.666 -0.508 -24.338 1.00 57.69 91 LEU A C 1
ATOM 726 O O . LEU A 1 91 ? 20.490 -0.452 -23.962 1.00 57.69 91 LEU A O 1
ATOM 730 N N . ASP A 1 92 ? 22.128 -1.490 -25.106 1.00 59.12 92 ASP A N 1
ATOM 731 C CA . ASP A 1 92 ? 21.361 -2.667 -25.503 1.00 59.12 92 ASP A CA 1
ATOM 732 C C . ASP A 1 92 ? 20.971 -3.500 -24.278 1.00 59.12 92 ASP A C 1
ATOM 734 O O . ASP A 1 92 ? 21.781 -3.742 -23.381 1.00 59.12 92 ASP A O 1
ATOM 738 N N . LYS A 1 93 ? 19.709 -3.952 -24.222 1.00 57.94 93 LYS A N 1
ATOM 739 C CA . LYS A 1 93 ? 19.104 -4.654 -23.069 1.00 57.94 93 LYS A CA 1
ATOM 740 C C . LYS A 1 93 ? 19.903 -5.883 -22.584 1.00 57.94 93 LYS A C 1
ATOM 742 O O . LYS A 1 93 ? 19.823 -6.216 -21.406 1.00 57.94 93 LYS A O 1
ATOM 747 N N . ASN A 1 94 ? 20.717 -6.501 -23.444 1.00 54.28 94 ASN A N 1
ATOM 748 C CA . ASN A 1 94 ? 21.380 -7.786 -23.186 1.00 54.28 94 ASN A CA 1
ATOM 749 C C . ASN A 1 94 ? 22.732 -7.695 -22.443 1.00 54.28 94 ASN A C 1
ATOM 751 O O . ASN A 1 94 ? 23.176 -8.694 -21.884 1.00 54.28 94 ASN A O 1
ATOM 755 N N . LEU A 1 95 ? 23.376 -6.520 -22.376 1.00 53.31 95 LEU A N 1
ATOM 756 C CA . LEU A 1 95 ? 24.655 -6.325 -21.659 1.00 53.31 95 LEU A CA 1
ATOM 757 C C . LEU A 1 95 ? 24.469 -5.818 -20.207 1.00 53.31 95 LEU A C 1
ATOM 759 O O . LEU A 1 95 ? 25.411 -5.806 -19.416 1.00 53.31 95 LEU A O 1
ATOM 763 N N . LYS A 1 96 ? 23.236 -5.430 -19.840 1.00 59.69 96 LYS A N 1
ATOM 764 C CA . LYS A 1 96 ? 22.899 -4.603 -18.661 1.00 59.69 96 LYS A CA 1
ATOM 765 C C . LYS A 1 96 ? 22.941 -5.311 -17.310 1.00 59.69 96 LYS A C 1
ATOM 767 O O . LYS A 1 96 ? 23.266 -4.691 -16.301 1.00 59.69 96 LYS A O 1
ATOM 772 N N . ASN A 1 97 ? 22.645 -6.608 -17.261 1.00 56.66 97 ASN A N 1
ATOM 773 C CA . ASN A 1 97 ? 22.497 -7.321 -15.988 1.00 56.66 97 ASN A CA 1
ATOM 774 C C . ASN A 1 97 ? 23.820 -7.639 -15.288 1.00 56.66 97 ASN A C 1
ATOM 776 O O . ASN A 1 97 ? 23.786 -8.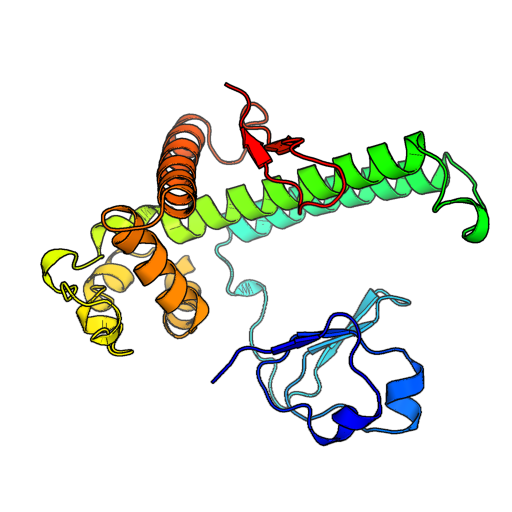299 -14.256 1.00 56.66 97 ASN A O 1
ATOM 780 N N . ASN A 1 98 ? 24.970 -7.177 -15.787 1.00 59.47 98 ASN A N 1
ATOM 781 C CA . ASN A 1 98 ? 26.277 -7.443 -15.180 1.00 59.47 98 ASN A CA 1
ATOM 782 C C . ASN A 1 98 ? 27.100 -6.185 -14.871 1.00 59.47 98 ASN A C 1
ATOM 784 O O . ASN A 1 98 ? 28.114 -6.311 -14.189 1.00 59.47 98 ASN A O 1
ATOM 788 N N . GLU A 1 99 ? 26.664 -4.986 -15.277 1.00 76.62 99 GLU A N 1
ATOM 789 C CA . GLU A 1 99 ? 27.402 -3.755 -14.977 1.00 76.62 99 GLU A CA 1
ATOM 790 C C . GLU A 1 99 ? 27.170 -3.299 -13.521 1.00 76.62 99 GLU A C 1
ATOM 792 O O . GLU A 1 99 ? 26.034 -2.986 -13.141 1.00 76.62 99 GLU A O 1
ATOM 797 N N . PRO A 1 100 ? 28.215 -3.225 -12.674 1.00 78.00 100 PRO A N 1
ATOM 798 C CA . PRO A 1 100 ? 28.049 -2.911 -11.253 1.00 78.00 100 PRO A CA 1
ATOM 799 C C . PRO A 1 100 ? 27.450 -1.524 -10.994 1.00 78.00 100 PRO A C 1
ATOM 801 O O . PRO A 1 100 ? 26.638 -1.364 -10.083 1.00 78.00 100 PRO A O 1
ATOM 804 N N . ASN A 1 101 ? 27.819 -0.529 -11.807 1.00 80.38 101 ASN A N 1
ATOM 805 C CA . ASN A 1 101 ? 27.331 0.845 -11.666 1.00 80.38 101 ASN A CA 1
ATOM 806 C C . ASN A 1 101 ? 25.841 0.956 -12.003 1.00 80.38 101 ASN A C 1
ATOM 808 O O . ASN A 1 101 ? 25.096 1.606 -11.269 1.00 80.38 101 ASN A O 1
ATOM 812 N N . PHE A 1 102 ? 25.398 0.268 -13.058 1.00 83.00 102 PHE A N 1
ATOM 813 C CA . PHE A 1 102 ? 23.988 0.208 -13.429 1.00 83.00 102 PHE A CA 1
ATOM 814 C C . PHE A 1 102 ? 23.160 -0.480 -12.338 1.00 83.00 102 PHE A C 1
ATOM 816 O O . PHE A 1 102 ? 22.178 0.089 -11.863 1.00 83.00 102 PHE A O 1
ATOM 823 N N . LYS A 1 103 ? 23.602 -1.653 -11.854 1.00 83.00 103 LYS A N 1
ATOM 824 C CA . LYS A 1 103 ? 22.947 -2.364 -10.740 1.00 83.00 103 LYS A CA 1
ATOM 825 C C . LYS A 1 103 ? 22.819 -1.501 -9.495 1.00 83.00 103 LYS A C 1
ATOM 827 O O . LYS A 1 103 ? 21.758 -1.467 -8.881 1.00 83.00 103 LYS A O 1
ATOM 832 N N . LYS A 1 104 ? 23.894 -0.800 -9.129 1.00 85.69 104 LYS A N 1
ATOM 833 C CA . LYS A 1 104 ? 23.894 0.094 -7.973 1.00 85.69 104 LYS A CA 1
ATOM 834 C C . LYS A 1 104 ? 22.874 1.217 -8.147 1.00 85.69 104 LYS A C 1
ATOM 836 O O . LYS A 1 104 ? 22.076 1.440 -7.247 1.00 85.69 104 LYS A O 1
ATOM 841 N N . LYS A 1 105 ? 22.848 1.873 -9.311 1.00 86.62 105 LYS A N 1
ATOM 842 C CA . LYS A 1 105 ? 21.888 2.950 -9.572 1.00 86.62 105 LYS A CA 1
ATOM 843 C C . LYS A 1 105 ? 20.439 2.450 -9.567 1.00 86.62 105 LYS A C 1
ATOM 845 O O . LYS A 1 105 ? 19.571 3.141 -9.046 1.00 86.62 105 LYS A O 1
ATOM 850 N N . MET A 1 106 ? 20.175 1.252 -10.095 1.00 87.50 106 MET A N 1
ATOM 851 C CA . MET A 1 106 ? 18.848 0.628 -10.015 1.00 87.50 106 MET A CA 1
ATOM 852 C C . MET A 1 106 ? 18.440 0.343 -8.567 1.00 87.50 106 MET A C 1
ATOM 854 O O . MET A 1 106 ? 17.316 0.657 -8.183 1.00 87.50 106 MET A O 1
ATOM 858 N N . ALA A 1 107 ? 19.363 -0.171 -7.749 1.00 86.56 107 ALA A N 1
ATOM 859 C CA . ALA A 1 107 ? 19.124 -0.376 -6.323 1.00 86.56 107 ALA A CA 1
ATOM 860 C C . ALA A 1 107 ? 18.855 0.947 -5.581 1.00 86.56 107 ALA A C 1
ATOM 862 O O . ALA A 1 107 ? 17.999 0.987 -4.700 1.00 86.56 107 ALA A O 1
ATOM 863 N N . ASP A 1 108 ? 19.527 2.042 -5.956 1.00 87.75 108 ASP A N 1
ATOM 864 C CA . ASP A 1 108 ? 19.264 3.371 -5.390 1.00 87.75 108 ASP A CA 1
ATOM 865 C C . ASP A 1 108 ? 17.839 3.855 -5.728 1.00 87.75 108 ASP A C 1
ATOM 867 O O . ASP A 1 108 ? 17.132 4.350 -4.850 1.00 87.75 108 ASP A O 1
ATOM 871 N N . PHE A 1 109 ? 17.379 3.680 -6.973 1.00 90.62 109 PHE A N 1
ATOM 872 C CA . PHE A 1 109 ? 16.001 4.015 -7.357 1.00 90.62 109 PHE A CA 1
ATOM 873 C C . PHE A 1 109 ? 14.967 3.144 -6.637 1.00 90.62 109 PHE A C 1
ATOM 875 O O . PHE A 1 109 ? 13.966 3.663 -6.143 1.00 90.62 109 PHE A O 1
ATOM 882 N N . GLU A 1 110 ? 15.215 1.839 -6.522 1.00 89.62 110 GLU A N 1
ATOM 883 C CA . GLU A 1 110 ? 14.362 0.936 -5.748 1.00 89.62 110 GLU A CA 1
ATOM 884 C C . GLU A 1 110 ? 14.243 1.396 -4.288 1.00 89.62 110 GLU A C 1
ATOM 886 O O . GLU A 1 110 ? 13.149 1.424 -3.720 1.00 89.62 110 GLU A O 1
ATOM 891 N N . LEU A 1 111 ? 15.357 1.813 -3.686 1.00 86.81 111 LEU A N 1
ATOM 892 C CA . LEU A 1 111 ? 15.392 2.312 -2.319 1.00 86.81 111 LEU A CA 1
ATOM 893 C C . LEU A 1 111 ? 14.555 3.586 -2.143 1.00 86.81 111 LEU A C 1
ATOM 895 O O . LEU A 1 111 ? 13.801 3.688 -1.174 1.00 86.81 111 LEU A O 1
ATOM 899 N N . LEU A 1 112 ? 14.637 4.522 -3.095 1.00 89.75 112 LEU A N 1
ATOM 900 C CA . LEU A 1 112 ? 13.817 5.738 -3.104 1.00 89.75 112 LEU A CA 1
ATOM 901 C C . LEU A 1 112 ? 12.322 5.411 -3.206 1.00 89.75 112 LEU A C 1
ATOM 903 O O . LEU A 1 112 ? 11.514 5.990 -2.481 1.00 89.75 112 LEU A O 1
ATOM 907 N N . ILE A 1 113 ? 11.944 4.453 -4.056 1.00 91.44 113 ILE A N 1
ATOM 908 C CA . ILE A 1 113 ? 10.550 4.006 -4.183 1.00 91.44 113 ILE A CA 1
ATOM 909 C C . ILE A 1 113 ? 10.063 3.408 -2.857 1.00 91.44 113 ILE A C 1
ATOM 911 O O . ILE A 1 113 ? 9.000 3.790 -2.361 1.00 91.44 113 ILE A O 1
ATOM 915 N N . ARG A 1 114 ? 10.852 2.514 -2.243 1.00 88.44 114 ARG A N 1
ATOM 916 C CA . ARG A 1 114 ? 10.535 1.920 -0.932 1.00 88.44 114 ARG A CA 1
ATOM 917 C C . ARG A 1 114 ? 10.344 2.992 0.143 1.00 88.44 114 ARG A C 1
ATOM 919 O O . ARG A 1 114 ? 9.407 2.899 0.931 1.00 88.44 114 ARG A O 1
ATOM 926 N N . GLU A 1 115 ? 11.186 4.023 0.158 1.00 86.50 115 GLU A N 1
ATOM 927 C CA . GLU A 1 115 ? 11.085 5.140 1.103 1.00 86.50 115 GLU A CA 1
ATOM 928 C C . GLU A 1 115 ? 9.784 5.927 0.932 1.00 86.50 115 GLU A C 1
ATOM 930 O O . GLU A 1 115 ? 9.106 6.232 1.915 1.00 86.50 115 GLU A O 1
ATOM 935 N N . VAL A 1 116 ? 9.409 6.229 -0.312 1.00 90.50 116 VAL A N 1
ATOM 936 C CA . VAL A 1 116 ? 8.170 6.945 -0.633 1.00 90.50 116 VAL A CA 1
ATOM 937 C C . VAL A 1 116 ? 6.950 6.160 -0.142 1.00 90.50 116 VAL A C 1
ATOM 939 O O . VAL A 1 116 ? 6.100 6.715 0.557 1.00 90.50 116 VAL A O 1
ATOM 942 N N . PHE A 1 117 ? 6.872 4.856 -0.416 1.00 91.25 117 PHE A N 1
ATOM 943 C CA . PHE A 1 117 ? 5.764 4.032 0.080 1.00 91.25 117 PHE A CA 1
ATOM 944 C C . PHE A 1 117 ? 5.764 3.885 1.601 1.00 91.25 117 PHE A C 1
ATOM 946 O O . PHE A 1 117 ? 4.701 3.925 2.220 1.00 91.25 117 PHE A O 1
ATOM 953 N N . LEU A 1 118 ? 6.936 3.776 2.225 1.00 87.50 118 LEU A N 1
ATOM 954 C CA . LEU A 1 118 ? 7.046 3.720 3.677 1.00 87.50 118 LEU A CA 1
ATOM 955 C C . LEU A 1 118 ? 6.521 5.005 4.337 1.00 87.50 118 LEU A C 1
ATOM 957 O O . LEU A 1 118 ? 5.731 4.928 5.276 1.00 87.50 118 LEU A O 1
ATOM 961 N N . LYS A 1 119 ? 6.889 6.183 3.815 1.00 86.31 119 LYS A N 1
ATOM 962 C CA . LYS A 1 119 ? 6.362 7.481 4.275 1.00 86.31 119 LYS A CA 1
ATOM 963 C C . LYS A 1 119 ? 4.839 7.561 4.114 1.00 86.31 119 LYS A C 1
ATOM 965 O O . LYS A 1 119 ? 4.144 8.028 5.015 1.00 86.31 119 LYS A O 1
ATOM 970 N N . ALA A 1 120 ? 4.292 7.056 3.006 1.00 89.81 120 ALA A N 1
ATOM 971 C CA . ALA A 1 120 ? 2.843 6.967 2.820 1.00 89.81 120 ALA A CA 1
ATOM 972 C C . ALA A 1 120 ? 2.179 6.049 3.861 1.00 89.81 120 ALA A C 1
ATOM 974 O O . ALA A 1 120 ? 1.179 6.436 4.466 1.00 89.81 120 ALA A O 1
ATOM 975 N N . MET A 1 121 ? 2.760 4.877 4.130 1.00 88.56 121 MET A N 1
ATOM 976 C CA . MET A 1 121 ? 2.266 3.957 5.158 1.00 88.56 121 MET A CA 1
ATOM 977 C C . MET A 1 121 ? 2.331 4.558 6.561 1.00 88.56 121 MET A C 1
ATOM 979 O O . MET A 1 121 ? 1.434 4.304 7.363 1.00 88.56 121 MET A O 1
ATOM 983 N N . VAL A 1 122 ? 3.317 5.412 6.849 1.00 86.25 122 VAL A N 1
ATOM 984 C CA . VAL A 1 122 ? 3.365 6.144 8.120 1.00 86.25 122 VAL A CA 1
ATOM 985 C C . VAL A 1 122 ? 2.135 6.991 8.361 1.00 86.25 122 VAL A C 1
ATOM 987 O O . VAL A 1 122 ? 1.553 6.956 9.445 1.00 86.25 122 VAL A O 1
ATOM 990 N N . TYR A 1 123 ? 1.671 7.676 7.327 1.00 87.75 123 TYR A N 1
ATOM 991 C CA . TYR A 1 123 ? 0.426 8.416 7.415 1.00 87.75 123 TYR A CA 1
ATOM 992 C C . TYR A 1 123 ? -0.793 7.511 7.558 1.00 87.75 123 TYR A C 1
ATOM 994 O O . TYR A 1 123 ? -1.706 7.882 8.285 1.00 87.75 123 TYR A O 1
ATOM 1002 N N . VAL A 1 124 ? -0.828 6.347 6.899 1.00 89.25 124 VAL A N 1
ATOM 1003 C CA . VAL A 1 124 ? -1.957 5.406 7.013 1.00 89.25 124 VAL A CA 1
ATOM 1004 C C . VAL A 1 124 ? -2.087 4.852 8.434 1.00 89.25 124 VAL A C 1
ATOM 1006 O O . VAL A 1 124 ? -3.198 4.756 8.945 1.00 89.25 124 VAL A O 1
ATOM 1009 N N . LEU A 1 125 ? -0.979 4.490 9.094 1.00 87.06 125 LEU A N 1
ATOM 1010 C CA . LEU A 1 125 ? -1.046 3.812 10.400 1.00 87.06 125 LEU A CA 1
ATOM 1011 C C . LEU A 1 125 ? -0.869 4.751 11.613 1.00 87.06 125 LEU A C 1
ATOM 1013 O O . LEU A 1 125 ? -0.852 4.272 12.747 1.00 87.06 125 LEU A O 1
ATOM 1017 N N . ARG A 1 126 ? -0.757 6.073 11.397 1.00 84.25 126 ARG A N 1
ATOM 1018 C CA . ARG A 1 126 ? -0.381 7.085 12.410 1.00 84.25 126 ARG A CA 1
ATOM 1019 C C . ARG A 1 126 ? -1.127 7.000 13.748 1.00 84.25 126 ARG A C 1
ATOM 1021 O O . ARG A 1 126 ? -0.511 7.087 14.808 1.00 84.25 126 ARG A O 1
ATOM 1028 N N . ASP A 1 127 ? -2.435 6.770 13.696 1.00 84.38 127 ASP A N 1
ATOM 1029 C CA . ASP A 1 127 ? -3.310 6.846 14.869 1.00 84.38 127 ASP A CA 1
ATOM 1030 C C . ASP A 1 127 ? -3.782 5.469 15.347 1.00 84.38 127 ASP A C 1
ATOM 1032 O O . ASP A 1 127 ? -4.397 5.368 16.407 1.00 84.38 127 ASP A O 1
ATOM 1036 N N . LEU A 1 128 ? -3.471 4.393 14.611 1.00 8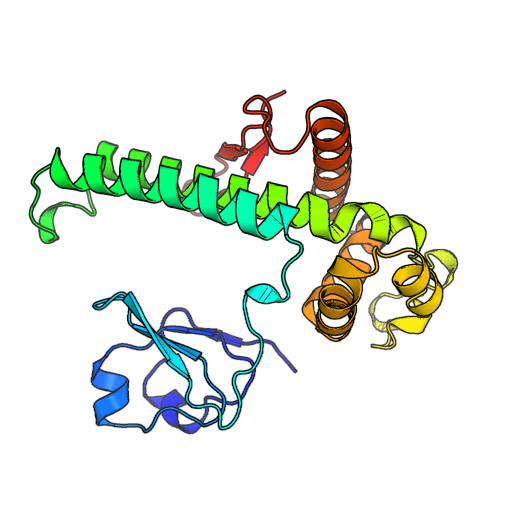7.62 128 LEU A N 1
ATOM 1037 C CA . LEU A 1 128 ? -4.037 3.062 14.864 1.00 87.62 128 LEU A CA 1
ATOM 1038 C C . LEU A 1 128 ? -3.755 2.566 16.279 1.00 87.62 128 LEU A C 1
ATOM 1040 O O . LEU A 1 128 ? -4.640 2.005 16.921 1.00 87.62 128 LEU A O 1
ATOM 1044 N N . LYS A 1 129 ? -2.553 2.833 16.801 1.00 84.31 129 LYS A N 1
ATOM 1045 C CA . LYS A 1 129 ? -2.139 2.399 18.143 1.00 84.31 129 LYS A CA 1
ATOM 1046 C C . LYS A 1 129 ? -3.102 2.841 19.251 1.00 84.31 129 LYS A C 1
ATOM 1048 O O . LYS A 1 129 ? -3.247 2.130 20.237 1.00 84.31 129 LYS A O 1
ATOM 1053 N N . ASN A 1 130 ? -3.783 3.977 19.078 1.00 88.62 130 ASN A N 1
ATOM 1054 C CA . ASN A 1 130 ? -4.694 4.539 20.079 1.00 88.62 130 ASN A CA 1
ATOM 1055 C C . ASN A 1 130 ? -6.006 3.744 20.199 1.00 88.62 130 ASN A C 1
ATOM 1057 O O . ASN A 1 130 ? -6.778 3.959 21.133 1.00 88.62 130 ASN A O 1
ATOM 1061 N N . TYR A 1 131 ? -6.263 2.843 19.250 1.00 92.69 131 TYR A N 1
ATOM 1062 C CA . TYR A 1 131 ? -7.485 2.050 19.163 1.00 92.69 131 TYR A CA 1
ATOM 1063 C C . TYR A 1 131 ? -7.222 0.550 19.356 1.00 92.69 131 TYR A C 1
ATOM 1065 O O . TYR A 1 131 ? -8.176 -0.223 19.410 1.00 92.69 131 TYR A O 1
ATOM 1073 N N . ILE A 1 132 ? -5.960 0.127 19.507 1.00 89.50 132 ILE A N 1
ATOM 1074 C CA . ILE A 1 132 ? -5.598 -1.265 19.806 1.00 89.50 132 ILE A CA 1
ATOM 1075 C C . ILE A 1 132 ? -5.989 -1.605 21.251 1.00 89.50 132 ILE A C 1
ATOM 1077 O O . ILE A 1 132 ? -5.676 -0.878 22.192 1.00 89.50 132 ILE A O 1
ATOM 1081 N N . GLN A 1 133 ? -6.647 -2.746 21.441 1.00 88.75 133 GLN A N 1
ATOM 1082 C CA . GLN A 1 133 ? -7.104 -3.252 22.736 1.00 88.75 133 GLN A CA 1
ATOM 1083 C C . GLN A 1 133 ? -6.100 -4.264 23.304 1.00 88.75 133 GLN A C 1
ATOM 1085 O O . GLN A 1 133 ? -6.382 -5.459 23.372 1.00 88.75 133 GLN A O 1
ATOM 1090 N N . ILE A 1 134 ? -4.918 -3.781 23.703 1.00 83.88 134 ILE A N 1
ATOM 1091 C CA . ILE A 1 134 ? -3.767 -4.610 24.122 1.00 83.88 134 ILE A CA 1
ATOM 1092 C C . ILE A 1 134 ? -4.149 -5.637 25.202 1.00 83.88 134 ILE A C 1
ATOM 1094 O O . ILE A 1 134 ? -3.756 -6.799 25.116 1.00 83.88 134 ILE A O 1
ATOM 1098 N N . ASP A 1 135 ? -4.971 -5.244 26.176 1.00 84.38 135 ASP A N 1
ATOM 1099 C CA . ASP A 1 135 ? -5.366 -6.102 27.302 1.00 84.38 135 ASP A CA 1
ATOM 1100 C C . ASP A 1 135 ? -6.226 -7.309 26.896 1.00 84.38 135 ASP A C 1
ATOM 1102 O O . ASP A 1 135 ? -6.355 -8.268 27.657 1.00 84.38 135 ASP A O 1
ATOM 1106 N N . LYS A 1 136 ? -6.814 -7.285 25.695 1.00 86.69 136 LYS A N 1
ATOM 1107 C CA . LYS A 1 136 ? -7.656 -8.369 25.175 1.00 86.69 136 LYS A CA 1
ATOM 1108 C C . LYS A 1 136 ? -6.873 -9.425 24.396 1.00 86.69 136 LYS A C 1
ATOM 1110 O O . LYS A 1 136 ? -7.449 -10.442 24.004 1.00 86.69 136 LYS A O 1
ATOM 1115 N N . PHE A 1 137 ? -5.574 -9.215 24.175 1.00 84.56 137 PHE A N 1
ATOM 1116 C CA . PHE A 1 137 ? -4.733 -10.196 23.500 1.00 84.56 137 PHE A CA 1
ATOM 1117 C C . PHE A 1 137 ? -4.462 -11.402 24.409 1.00 84.56 137 PHE A C 1
ATOM 1119 O O . PHE A 1 137 ? -4.016 -11.226 25.550 1.00 84.56 137 PHE A O 1
ATOM 1126 N N . PRO A 1 138 ? -4.679 -12.638 23.921 1.00 81.62 138 PRO A N 1
ATOM 1127 C CA . PRO A 1 138 ? -4.333 -13.830 24.678 1.00 81.62 138 PRO A CA 1
ATOM 1128 C C . PRO A 1 138 ? -2.819 -13.898 24.929 1.00 81.62 138 PRO A C 1
ATOM 1130 O O . PRO A 1 138 ? -2.003 -13.279 24.240 1.00 81.62 138 PRO A O 1
ATOM 1133 N N . LYS A 1 139 ? -2.429 -14.639 25.972 1.00 76.56 139 LYS A N 1
ATOM 1134 C CA . LYS A 1 139 ? -1.009 -14.916 26.249 1.00 76.56 139 LYS A CA 1
ATOM 1135 C C . LYS A 1 139 ? -0.427 -15.917 25.254 1.00 76.56 139 LYS A C 1
ATOM 1137 O O . LYS A 1 139 ? 0.746 -15.800 24.922 1.00 76.56 139 LYS A O 1
ATOM 1142 N N . ASP A 1 140 ? -1.252 -16.864 24.822 1.00 79.69 140 ASP A N 1
ATOM 1143 C CA . ASP A 1 140 ? -0.930 -17.831 23.784 1.00 79.69 140 ASP A CA 1
ATOM 1144 C C . ASP A 1 140 ? -1.329 -17.275 22.412 1.00 79.69 140 ASP A C 1
ATOM 1146 O O . ASP A 1 140 ? -2.472 -16.860 22.212 1.00 79.69 140 ASP A O 1
ATOM 1150 N N . LEU A 1 141 ? -0.371 -17.246 21.487 1.00 70.56 141 LEU A N 1
ATOM 1151 C CA . LEU A 1 141 ? -0.549 -16.743 20.126 1.00 70.56 141 LEU A CA 1
ATOM 1152 C C . LEU A 1 141 ? -1.450 -17.650 19.290 1.00 70.56 141 LEU A C 1
ATOM 1154 O O . LEU A 1 141 ? -2.176 -17.155 18.432 1.00 70.56 141 LEU A O 1
ATOM 1158 N N . GLU A 1 142 ? -1.437 -18.956 19.558 1.00 77.06 142 GLU A N 1
ATOM 1159 C CA . GLU A 1 142 ? -2.260 -19.927 18.830 1.00 77.06 142 GLU A CA 1
ATOM 1160 C C . GLU A 1 142 ? -3.752 -19.788 19.175 1.00 77.06 142 GLU A C 1
ATOM 1162 O O . GLU A 1 142 ? -4.611 -20.266 18.438 1.00 77.06 142 GLU A O 1
ATOM 1167 N N . ALA A 1 143 ? -4.071 -19.071 20.258 1.00 81.75 143 ALA A N 1
ATOM 1168 C CA . ALA A 1 143 ? -5.433 -18.787 20.701 1.00 81.75 143 ALA A CA 1
ATOM 1169 C C . ALA A 1 143 ? -6.015 -17.472 20.137 1.00 81.75 143 ALA A C 1
ATOM 1171 O O . ALA A 1 143 ? -7.106 -17.062 20.546 1.00 81.75 143 ALA A O 1
ATOM 1172 N N . ILE A 1 144 ? -5.293 -16.770 19.254 1.00 84.50 144 ILE A N 1
ATOM 1173 C CA . ILE A 1 144 ? -5.801 -15.561 18.591 1.00 84.50 144 ILE A CA 1
ATOM 1174 C C . ILE A 1 144 ? -6.837 -15.968 17.537 1.00 84.50 144 ILE A C 1
ATOM 1176 O O . ILE A 1 144 ? -6.533 -16.703 16.601 1.00 84.50 144 ILE A O 1
ATOM 1180 N N . ASP A 1 145 ? -8.063 -15.468 17.687 1.00 87.44 145 ASP A N 1
ATOM 1181 C CA . ASP A 1 145 ? -9.113 -15.602 16.677 1.00 87.44 145 ASP A CA 1
ATOM 1182 C C . ASP A 1 145 ? -9.023 -14.466 15.639 1.00 87.44 145 ASP A C 1
ATOM 1184 O O . ASP A 1 145 ? -8.318 -13.477 15.825 1.00 87.44 145 ASP A O 1
ATOM 1188 N N . HIS A 1 146 ? -9.724 -14.605 14.512 1.00 85.88 146 HIS A N 1
ATOM 1189 C CA . HIS A 1 146 ? -9.751 -13.589 13.450 1.00 85.88 146 HIS A CA 1
ATOM 1190 C C . HIS A 1 146 ? -10.813 -12.488 13.683 1.00 85.88 146 HIS A C 1
ATOM 1192 O O . HIS A 1 146 ? -11.282 -11.876 12.722 1.00 85.88 146 HIS A O 1
ATOM 1198 N N . ASP A 1 147 ? -11.213 -12.214 14.933 1.00 89.88 147 ASP A N 1
ATOM 1199 C CA . ASP A 1 147 ? -12.149 -11.126 15.247 1.00 89.88 147 ASP A CA 1
ATOM 1200 C C . ASP A 1 147 ? -11.409 -9.811 15.524 1.00 89.88 147 ASP A C 1
ATOM 1202 O O . ASP A 1 147 ? -10.963 -9.524 16.637 1.00 89.88 147 ASP A O 1
ATOM 1206 N N . LEU A 1 148 ? -11.314 -8.958 14.503 1.00 90.25 148 LEU A N 1
ATOM 1207 C CA . LEU A 1 148 ? -10.655 -7.659 14.620 1.00 90.25 148 LEU A CA 1
ATOM 1208 C C . LEU A 1 148 ? -11.250 -6.776 15.734 1.00 90.25 148 LEU A C 1
ATOM 1210 O O . LEU A 1 148 ? -10.493 -6.075 16.404 1.00 90.25 148 LEU A O 1
ATOM 1214 N N . ASN A 1 149 ? -12.565 -6.818 15.981 1.00 91.62 149 ASN A N 1
ATOM 1215 C CA . ASN A 1 149 ? -13.219 -5.940 16.968 1.00 91.62 149 ASN A CA 1
ATOM 1216 C C . ASN A 1 149 ? -12.831 -6.274 18.414 1.00 91.62 149 ASN A C 1
ATOM 1218 O O . ASN A 1 149 ? -12.965 -5.438 19.311 1.00 91.62 149 ASN A O 1
ATOM 1222 N N . LYS A 1 150 ? -12.333 -7.491 18.650 1.00 91.06 150 LYS A N 1
ATOM 1223 C CA . LYS A 1 150 ? -11.787 -7.916 19.940 1.00 91.06 150 LYS A CA 1
ATOM 1224 C C . LYS A 1 150 ? -10.426 -7.288 20.228 1.00 91.06 150 LYS A C 1
ATOM 1226 O O . LYS A 1 150 ? -10.072 -7.126 21.392 1.00 91.06 150 LYS A O 1
ATOM 1231 N N . TYR A 1 151 ? -9.673 -6.940 19.190 1.00 90.50 151 TYR A N 1
ATOM 1232 C CA . TYR A 1 151 ? -8.289 -6.475 19.295 1.00 90.50 151 TYR A CA 1
ATOM 1233 C C . TYR A 1 151 ? -8.113 -5.008 18.891 1.00 90.50 151 TYR A C 1
ATOM 1235 O O . TYR A 1 151 ? -7.093 -4.398 19.212 1.00 90.50 151 TYR A O 1
ATOM 1243 N N . PHE A 1 152 ? -9.104 -4.417 18.225 1.00 93.69 152 PHE A N 1
ATOM 1244 C CA . PHE A 1 152 ? -9.085 -3.052 17.718 1.00 93.69 152 PHE A CA 1
ATOM 1245 C C . PHE A 1 152 ? -10.480 -2.422 17.805 1.00 93.69 152 PHE A C 1
ATOM 1247 O O . PHE A 1 152 ? -11.464 -2.988 17.335 1.00 93.69 152 PHE A O 1
ATOM 1254 N N . ASN A 1 153 ? -10.582 -1.225 18.383 1.00 95.56 153 ASN A N 1
ATOM 1255 C CA . ASN A 1 153 ? -11.837 -0.484 18.483 1.00 95.56 153 ASN A CA 1
ATOM 1256 C C . ASN A 1 153 ? -12.171 0.201 17.144 1.00 95.56 153 ASN A C 1
ATOM 1258 O O . ASN A 1 153 ? -11.886 1.385 16.951 1.00 95.56 153 ASN A O 1
ATOM 1262 N N . VAL A 1 154 ? -12.764 -0.568 16.223 1.00 95.38 154 VAL A N 1
ATOM 1263 C CA . VAL A 1 154 ? -13.143 -0.124 14.870 1.00 95.38 154 VAL A CA 1
ATOM 1264 C C . VAL A 1 154 ? -14.113 1.056 14.908 1.00 95.38 154 VAL A C 1
ATOM 1266 O O . VAL A 1 154 ? -13.930 2.014 14.160 1.00 95.38 154 VAL A O 1
ATOM 1269 N N . GLU A 1 155 ? -15.118 1.005 15.782 1.00 95.25 155 GLU A N 1
ATOM 1270 C CA . GLU A 1 155 ? -16.144 2.046 15.909 1.00 95.25 155 GLU A CA 1
ATOM 1271 C C . GLU A 1 155 ? -15.510 3.390 16.273 1.00 95.25 155 GLU A C 1
ATOM 1273 O O . GLU A 1 155 ? -15.559 4.337 15.485 1.00 95.25 155 GLU A O 1
ATOM 1278 N N . LYS A 1 156 ? -14.786 3.433 17.397 1.00 96.38 156 LYS A N 1
ATOM 1279 C CA . LYS A 1 156 ? -14.102 4.646 17.855 1.00 96.38 156 LYS A CA 1
ATOM 1280 C C . LYS A 1 156 ? -13.064 5.130 16.844 1.00 96.38 156 LYS A C 1
ATOM 1282 O O . LYS A 1 156 ? -12.870 6.333 16.696 1.00 96.38 156 LYS A O 1
ATOM 1287 N N . PHE A 1 157 ? -12.381 4.224 16.145 1.00 96.00 157 PHE A N 1
ATOM 1288 C CA . PHE A 1 157 ? -11.437 4.612 15.101 1.00 96.00 157 PHE A CA 1
ATOM 1289 C C . PHE A 1 157 ? -12.139 5.348 13.953 1.00 96.00 157 PHE A C 1
ATOM 1291 O O . PHE A 1 157 ? -11.761 6.470 13.622 1.00 96.00 157 PHE A O 1
ATOM 1298 N N . LEU A 1 158 ? -13.195 4.763 13.384 1.00 95.62 158 LEU A N 1
ATOM 1299 C CA . LEU A 1 158 ? -13.924 5.343 12.253 1.00 95.62 158 LEU A CA 1
ATOM 1300 C C . LEU A 1 158 ? -14.694 6.626 12.606 1.00 95.62 158 LEU A C 1
ATOM 1302 O O . LEU A 1 158 ? -15.014 7.409 11.707 1.00 95.62 158 LEU A O 1
ATOM 1306 N N . GLU A 1 159 ? -15.009 6.852 13.880 1.00 95.88 159 GLU A N 1
ATOM 1307 C CA . GLU A 1 159 ? -15.551 8.123 14.378 1.00 95.88 159 GLU A CA 1
ATOM 1308 C C . GLU A 1 159 ? -14.525 9.261 14.351 1.00 95.88 159 GLU A C 1
ATOM 1310 O O . GLU A 1 159 ? -14.892 10.401 14.079 1.00 95.88 159 GLU A O 1
ATOM 1315 N N . ASN A 1 160 ? -13.250 8.957 14.604 1.00 94.75 160 ASN A N 1
ATOM 1316 C CA . ASN A 1 160 ? -12.176 9.950 14.702 1.00 94.75 160 ASN A CA 1
ATOM 1317 C C . ASN A 1 160 ? -11.410 10.164 13.384 1.00 94.75 160 ASN A C 1
ATOM 1319 O O . ASN A 1 160 ? -10.604 11.087 13.278 1.00 94.75 160 ASN A O 1
ATOM 1323 N N . VAL A 1 161 ? -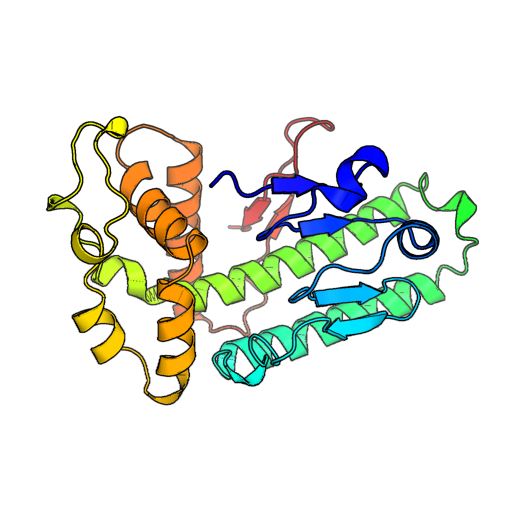11.650 9.325 12.374 1.00 93.25 161 VAL A N 1
ATOM 1324 C CA . VAL A 1 161 ? -11.108 9.494 11.020 1.00 93.25 161 VAL A CA 1
ATOM 1325 C C . VAL A 1 161 ? -11.782 10.677 10.315 1.00 93.25 161 VAL A C 1
ATOM 1327 O O . VAL A 1 161 ? -13.001 10.839 10.374 1.00 93.25 161 VAL A O 1
ATOM 1330 N N . GLU A 1 162 ? -10.996 11.484 9.590 1.00 92.88 162 GLU A N 1
ATOM 1331 C CA . GLU A 1 162 ? -11.523 12.578 8.766 1.00 92.88 162 GLU A CA 1
ATOM 1332 C C . GLU A 1 162 ? -12.588 12.066 7.780 1.00 92.88 162 GLU A C 1
ATOM 1334 O O . GLU A 1 162 ? -12.396 11.060 7.095 1.00 92.88 162 GLU A O 1
ATOM 1339 N N . GLN A 1 163 ? -13.696 12.798 7.635 1.00 93.69 163 GLN A N 1
ATOM 1340 C CA . GLN A 1 163 ? -14.810 12.383 6.771 1.00 93.69 163 GLN A CA 1
ATOM 1341 C C . GLN A 1 163 ? -14.384 12.125 5.312 1.00 93.69 163 GLN A C 1
ATOM 1343 O O . GLN A 1 163 ? -14.945 11.257 4.648 1.00 93.69 163 GLN A O 1
ATOM 1348 N N . SER A 1 164 ? -13.377 12.853 4.822 1.00 93.00 164 SER A N 1
ATOM 1349 C CA . SER A 1 164 ? -12.784 12.699 3.487 1.00 93.00 164 SER A CA 1
ATOM 1350 C C . SER A 1 164 ? -11.974 11.406 3.310 1.00 93.00 164 SER A C 1
ATOM 1352 O O . SER A 1 164 ? -11.794 10.963 2.179 1.00 93.00 164 SER A O 1
ATOM 1354 N N . GLU A 1 165 ? -11.486 10.807 4.399 1.00 94.00 165 GLU A N 1
ATOM 1355 C CA . GLU A 1 165 ? -10.666 9.587 4.420 1.00 94.00 165 GLU A CA 1
ATOM 1356 C C . GLU A 1 165 ? -11.480 8.356 4.867 1.00 94.00 165 GLU A C 1
ATOM 1358 O O . GLU A 1 165 ? -11.007 7.223 4.782 1.00 94.00 165 GLU A O 1
ATOM 1363 N N . LYS A 1 166 ? -12.722 8.548 5.328 1.00 94.00 166 LYS A N 1
ATOM 1364 C CA . LYS A 1 166 ? -13.531 7.501 5.967 1.00 94.00 166 LYS A CA 1
ATOM 1365 C C . LYS A 1 166 ? -13.770 6.282 5.076 1.00 94.00 166 LYS A C 1
ATOM 1367 O O . LYS A 1 166 ? -13.586 5.159 5.537 1.00 94.00 166 LYS A O 1
ATOM 1372 N N . SER A 1 167 ? -14.104 6.486 3.801 1.00 93.38 167 SER A N 1
ATOM 1373 C CA . SER A 1 167 ? -14.320 5.383 2.850 1.00 93.38 167 SER A CA 1
ATOM 1374 C C . SER A 1 167 ? -13.067 4.530 2.644 1.00 93.38 167 SER A C 1
ATOM 1376 O O . SER A 1 167 ? -13.169 3.312 2.539 1.00 93.38 167 SER A O 1
ATOM 1378 N N . PHE A 1 168 ? -11.879 5.141 2.652 1.00 94.75 168 PHE A N 1
ATOM 1379 C CA . PHE A 1 168 ? -10.619 4.403 2.566 1.00 94.75 168 PHE A CA 1
ATOM 1380 C C . PHE A 1 168 ? -10.420 3.486 3.764 1.00 94.75 168 PHE A C 1
ATOM 1382 O O . PHE A 1 168 ? -10.159 2.299 3.590 1.00 94.75 168 PHE A O 1
ATOM 1389 N N . TYR A 1 169 ? -10.578 4.015 4.978 1.00 95.38 169 TYR A N 1
ATOM 1390 C CA . TYR A 1 169 ? -10.385 3.214 6.183 1.00 95.38 169 TYR A CA 1
ATOM 1391 C C . TYR A 1 169 ? -11.463 2.139 6.350 1.00 95.38 169 TYR A C 1
ATOM 1393 O O . TYR A 1 169 ? -11.156 1.050 6.826 1.00 95.38 169 TYR A O 1
ATOM 1401 N N . GLN A 1 170 ? -12.694 2.390 5.894 1.00 94.44 170 GLN A N 1
ATOM 1402 C CA . GLN A 1 170 ? -13.747 1.372 5.847 1.00 94.44 170 GLN A CA 1
ATOM 1403 C C . GLN A 1 170 ? -13.371 0.171 4.971 1.00 94.44 170 GLN A C 1
ATOM 1405 O O . GLN A 1 170 ? -13.691 -0.955 5.342 1.00 94.44 170 GLN A O 1
ATOM 1410 N N . GLU A 1 171 ? -12.687 0.383 3.844 1.00 92.50 171 GLU A N 1
ATOM 1411 C CA . GLU A 1 171 ? -12.182 -0.717 3.014 1.00 92.50 171 GLU A CA 1
ATOM 1412 C C . GLU A 1 171 ? -10.901 -1.334 3.586 1.00 92.50 171 GLU A C 1
ATOM 1414 O O . GLU A 1 171 ? -10.777 -2.555 3.641 1.00 92.50 171 GLU A O 1
ATOM 1419 N N . LEU A 1 172 ? -9.972 -0.515 4.090 1.00 92.69 172 LEU A N 1
ATOM 1420 C CA . LEU A 1 172 ? -8.699 -0.984 4.641 1.00 92.69 172 LEU A CA 1
ATOM 1421 C C . LEU A 1 172 ? -8.896 -1.966 5.805 1.00 92.69 172 LEU A C 1
ATOM 1423 O O . LEU A 1 172 ? -8.263 -3.021 5.828 1.00 92.69 172 LEU A O 1
ATOM 1427 N N . ILE A 1 173 ? -9.788 -1.642 6.744 1.00 93.75 173 ILE A N 1
ATOM 1428 C CA . ILE A 1 173 ? -10.059 -2.440 7.953 1.00 93.75 173 ILE A CA 1
ATOM 1429 C C . ILE A 1 173 ? -10.590 -3.838 7.617 1.00 93.75 173 ILE A C 1
ATOM 1431 O O . ILE A 1 173 ? -10.352 -4.780 8.368 1.00 93.75 173 ILE A O 1
ATOM 1435 N N . LYS A 1 174 ? -11.274 -3.998 6.477 1.00 90.56 174 LYS A N 1
ATOM 1436 C CA . LYS A 1 174 ? -11.794 -5.296 6.020 1.00 90.56 174 LYS A CA 1
ATOM 1437 C C . LYS A 1 174 ? -10.696 -6.221 5.490 1.00 90.56 174 LYS A C 1
ATOM 1439 O O . LYS A 1 174 ? -10.953 -7.400 5.263 1.00 90.56 174 LYS A O 1
ATOM 1444 N N . THR A 1 175 ? -9.494 -5.704 5.238 1.00 88.31 175 THR A N 1
ATOM 1445 C CA . THR A 1 175 ? -8.417 -6.498 4.644 1.00 88.31 175 THR A CA 1
ATOM 1446 C C . THR A 1 175 ? -7.734 -7.381 5.685 1.00 88.31 175 THR A C 1
ATOM 1448 O O . THR A 1 175 ? -7.414 -6.944 6.789 1.00 88.31 175 THR A O 1
ATOM 1451 N N . GLU A 1 176 ? -7.391 -8.613 5.298 1.00 84.50 176 GLU A N 1
ATOM 1452 C CA . GLU A 1 176 ? -6.548 -9.479 6.134 1.00 84.50 176 GLU A CA 1
ATOM 1453 C C . GLU A 1 176 ? -5.189 -8.824 6.431 1.00 84.50 176 GLU A C 1
ATOM 1455 O O . GLU A 1 176 ? -4.628 -9.015 7.499 1.00 84.50 176 GLU A O 1
ATOM 1460 N N . CYS A 1 177 ? -4.645 -8.034 5.494 1.00 84.62 177 CYS A N 1
ATOM 1461 C CA . CYS A 1 177 ? -3.379 -7.322 5.694 1.00 84.62 177 CYS A CA 1
ATOM 1462 C C . CYS A 1 177 ? -3.457 -6.317 6.853 1.00 84.62 177 CYS A C 1
ATOM 1464 O O . CYS A 1 177 ? -2.508 -6.184 7.621 1.00 84.62 177 CYS A O 1
ATOM 1466 N N . PHE A 1 178 ? -4.593 -5.633 7.010 1.00 89.38 178 PHE A N 1
ATOM 1467 C CA . PHE A 1 178 ? -4.803 -4.740 8.142 1.00 89.38 178 PHE A CA 1
ATOM 1468 C C . PHE A 1 178 ? -4.870 -5.510 9.462 1.00 89.38 178 PHE A C 1
ATOM 1470 O O . PHE A 1 178 ? -4.214 -5.114 10.420 1.00 89.38 178 PHE A O 1
ATOM 1477 N N . PHE A 1 179 ? -5.590 -6.635 9.507 1.00 87.81 179 PHE A N 1
ATOM 1478 C CA . PHE A 1 179 ? -5.611 -7.501 10.689 1.00 87.81 179 PHE A CA 1
ATOM 1479 C C . PHE A 1 179 ? -4.201 -7.989 11.057 1.00 87.81 179 PHE A C 1
ATOM 1481 O O . PHE A 1 179 ? -3.760 -7.795 12.191 1.00 87.81 179 PHE A O 1
ATOM 1488 N N . ASP A 1 180 ? -3.456 -8.517 10.079 1.00 83.50 180 ASP A N 1
ATOM 1489 C CA . ASP A 1 180 ? -2.060 -8.931 10.252 1.00 83.50 180 ASP A CA 1
ATOM 1490 C C . ASP A 1 180 ? -1.200 -7.764 10.761 1.00 83.50 180 ASP A C 1
ATOM 1492 O O . ASP A 1 180 ? -0.349 -7.946 11.630 1.00 83.50 180 ASP A O 1
ATOM 1496 N N . CYS A 1 181 ? -1.421 -6.547 10.256 1.00 83.94 181 CYS A N 1
ATOM 1497 C CA . CYS A 1 181 ? -0.743 -5.348 10.734 1.00 83.94 181 CYS A CA 1
ATOM 1498 C C . CYS A 1 181 ? -1.045 -5.091 12.216 1.00 83.94 181 CYS A C 1
ATOM 1500 O O . CYS A 1 181 ? -0.107 -4.979 12.997 1.00 83.94 181 CYS A O 1
ATOM 1502 N N . ILE A 1 182 ? -2.313 -5.078 12.640 1.00 85.31 182 ILE A N 1
ATOM 1503 C CA . ILE A 1 182 ? -2.690 -4.872 14.050 1.00 85.31 182 ILE A CA 1
ATOM 1504 C C . ILE A 1 182 ? -2.050 -5.917 14.971 1.00 85.31 182 ILE A C 1
ATOM 1506 O O . ILE A 1 182 ? -1.510 -5.558 16.023 1.00 85.31 182 ILE A O 1
ATOM 1510 N N . LEU A 1 183 ? -2.045 -7.192 14.570 1.00 80.00 183 LEU A N 1
ATOM 1511 C CA . LEU A 1 183 ? -1.338 -8.233 15.314 1.00 80.00 183 LEU A CA 1
ATOM 1512 C C . LEU A 1 183 ? 0.153 -7.894 15.419 1.00 80.00 183 LEU A C 1
ATOM 1514 O O . LEU A 1 183 ? 0.702 -7.794 16.516 1.00 80.00 183 LEU A O 1
ATOM 1518 N N . ASN A 1 184 ? 0.800 -7.614 14.292 1.00 75.31 184 ASN A N 1
ATOM 1519 C CA . ASN A 1 184 ? 2.228 -7.319 14.245 1.00 75.31 184 ASN A CA 1
ATOM 1520 C C . ASN A 1 184 ? 2.633 -6.023 14.967 1.00 75.31 184 ASN A C 1
ATOM 1522 O O . ASN A 1 184 ? 3.783 -5.906 15.372 1.00 75.31 184 ASN A O 1
ATOM 1526 N N . LEU A 1 185 ? 1.725 -5.063 15.168 1.00 72.06 185 LEU A N 1
ATOM 1527 C CA . LEU A 1 185 ? 1.974 -3.864 15.982 1.00 72.06 185 LEU A CA 1
ATOM 1528 C C . LEU A 1 185 ? 1.919 -4.162 17.491 1.00 72.06 185 LEU A C 1
ATOM 1530 O O . LEU A 1 185 ? 2.511 -3.432 18.284 1.00 72.06 185 LEU A O 1
ATOM 1534 N N . THR A 1 186 ? 1.235 -5.233 17.901 1.00 67.31 186 THR A N 1
ATOM 1535 C CA . THR A 1 186 ? 0.956 -5.540 19.317 1.00 67.31 186 THR A CA 1
ATOM 1536 C C . THR A 1 186 ? 1.878 -6.625 19.885 1.00 67.31 186 THR A C 1
ATOM 1538 O O . THR A 1 186 ? 2.344 -6.554 21.027 1.00 67.31 186 THR A O 1
ATOM 1541 N N . LEU A 1 187 ? 2.204 -7.617 19.056 1.00 60.78 187 LEU A N 1
ATOM 1542 C CA . LEU A 1 187 ? 3.057 -8.764 19.374 1.00 60.78 187 LEU A CA 1
ATOM 1543 C C . LEU A 1 187 ? 4.570 -8.524 19.571 1.00 60.78 187 LEU A C 1
ATOM 1545 O O . LEU A 1 187 ? 5.197 -9.369 20.223 1.00 60.78 187 LEU A O 1
ATOM 1549 N N . PRO A 1 188 ? 5.200 -7.421 19.115 1.00 53.97 188 PRO A N 1
ATOM 1550 C CA . PRO A 1 188 ? 6.637 -7.249 19.293 1.00 53.97 188 PRO A CA 1
ATOM 1551 C C . PRO A 1 188 ? 7.091 -7.144 20.751 1.00 53.97 188 PRO A C 1
ATOM 1553 O O . PRO A 1 188 ? 8.272 -7.278 21.053 1.00 53.97 188 PRO A O 1
ATOM 1556 N N . SER A 1 189 ? 6.144 -6.948 21.666 1.00 51.44 189 SER A N 1
ATOM 1557 C CA . SER A 1 189 ? 6.382 -6.952 23.103 1.00 51.44 189 SER A CA 1
ATOM 1558 C C . SER A 1 189 ? 6.663 -8.342 23.695 1.00 51.44 189 SER A C 1
ATOM 1560 O O . SER A 1 189 ? 7.121 -8.405 24.834 1.00 51.44 189 SER A O 1
ATOM 1562 N N . LYS A 1 190 ? 6.401 -9.452 22.978 1.00 52.44 190 LYS A N 1
ATOM 1563 C CA . LYS A 1 190 ? 6.402 -10.790 23.602 1.00 52.44 190 LYS A CA 1
ATOM 1564 C C . LYS A 1 190 ? 7.369 -11.834 23.043 1.00 52.44 190 LYS A C 1
ATOM 1566 O O . LYS A 1 190 ? 7.697 -12.717 23.826 1.00 52.44 190 LYS A O 1
ATOM 1571 N N . GLN A 1 191 ? 7.861 -11.782 21.793 1.00 50.88 191 GLN A N 1
ATOM 1572 C CA . GLN A 1 191 ? 8.687 -12.910 21.292 1.00 50.88 191 GLN A CA 1
ATOM 1573 C C . GLN A 1 191 ? 9.603 -12.698 20.064 1.00 50.88 191 GLN A C 1
ATOM 1575 O O . GLN A 1 191 ? 10.364 -13.611 19.753 1.00 50.88 191 GLN A O 1
ATOM 1580 N N . GLN A 1 192 ? 9.601 -11.555 19.360 1.00 50.66 192 GLN A N 1
ATOM 1581 C CA . GLN A 1 192 ? 10.424 -11.383 18.143 1.00 50.66 192 GLN A CA 1
ATOM 1582 C C . GLN A 1 192 ? 11.131 -10.019 18.081 1.00 50.66 192 GLN A C 1
ATOM 1584 O O . GLN A 1 192 ? 10.482 -8.976 17.993 1.00 50.66 192 GLN A O 1
ATOM 1589 N N . SER A 1 193 ? 12.471 -10.031 18.081 1.00 55.62 193 SER A N 1
ATOM 1590 C CA . SER A 1 193 ? 13.323 -8.828 18.078 1.00 55.62 193 SER A CA 1
ATOM 1591 C C . SER A 1 193 ? 13.142 -7.950 16.839 1.00 55.62 193 SER A C 1
ATOM 1593 O O . SER A 1 193 ? 13.096 -6.728 16.949 1.00 55.62 193 SER A O 1
ATOM 1595 N N . ASP A 1 194 ? 13.013 -8.561 15.661 1.00 56.16 194 ASP A N 1
ATOM 1596 C CA . ASP A 1 194 ? 13.037 -7.850 14.374 1.00 56.16 194 ASP A CA 1
ATOM 1597 C C . ASP A 1 194 ? 11.709 -7.117 14.095 1.00 56.16 194 ASP A C 1
ATOM 1599 O O . ASP A 1 194 ? 11.678 -6.026 13.517 1.00 56.16 194 ASP A O 1
ATOM 1603 N N . LEU A 1 195 ? 10.594 -7.670 14.576 1.00 54.69 195 LEU A N 1
ATOM 1604 C CA . LEU A 1 195 ? 9.281 -7.038 14.465 1.00 54.69 195 LEU A CA 1
ATOM 1605 C C . LEU A 1 195 ? 9.144 -5.852 15.433 1.00 54.69 195 LEU A C 1
ATOM 1607 O O . LEU A 1 195 ? 8.535 -4.835 15.100 1.00 54.69 195 LEU A O 1
ATOM 1611 N N . ALA A 1 196 ? 9.787 -5.938 16.602 1.00 57.75 196 ALA A N 1
ATOM 1612 C CA . ALA A 1 196 ? 9.813 -4.852 17.586 1.00 57.75 196 ALA A CA 1
ATOM 1613 C C . ALA A 1 196 ? 10.591 -3.659 17.065 1.00 57.75 196 ALA A C 1
ATOM 1615 O O . ALA A 1 196 ? 10.142 -2.519 17.183 1.00 57.75 196 ALA A O 1
ATOM 1616 N N . GLN A 1 197 ? 11.703 -3.939 16.391 1.00 62.03 197 GLN A N 1
ATOM 1617 C CA . GLN A 1 197 ? 12.453 -2.932 15.660 1.00 62.03 197 GLN A CA 1
ATOM 1618 C C . GLN A 1 197 ? 11.594 -2.267 14.582 1.00 62.03 197 GLN A C 1
ATOM 1620 O O . GLN A 1 197 ? 11.631 -1.048 14.476 1.00 62.03 197 GLN A O 1
ATOM 1625 N N . SER A 1 198 ? 10.766 -3.021 13.851 1.00 63.97 198 SER A N 1
ATOM 1626 C CA . SER A 1 198 ? 9.887 -2.471 12.804 1.00 63.97 198 SER A CA 1
ATOM 1627 C C . SER A 1 198 ? 8.812 -1.522 13.354 1.00 63.97 198 SER A C 1
ATOM 1629 O O . SER A 1 198 ? 8.532 -0.486 12.750 1.00 63.97 198 SER A O 1
ATOM 1631 N N . PHE A 1 199 ? 8.234 -1.819 14.524 1.00 67.50 199 PHE A N 1
ATOM 1632 C CA . PHE A 1 199 ? 7.259 -0.928 15.162 1.00 67.50 199 PHE A CA 1
ATOM 1633 C C . PHE A 1 199 ? 7.905 0.316 15.781 1.00 67.50 199 PHE A C 1
ATOM 1635 O O . PHE A 1 199 ? 7.419 1.428 15.579 1.00 67.50 199 PHE A O 1
ATOM 1642 N N . ILE A 1 200 ? 9.026 0.152 16.489 1.00 66.88 200 ILE A N 1
ATOM 1643 C CA . ILE A 1 200 ? 9.815 1.280 17.010 1.00 66.88 200 ILE A CA 1
ATOM 1644 C C . ILE A 1 200 ? 10.236 2.197 15.857 1.00 66.88 200 ILE A C 1
ATOM 1646 O O . ILE A 1 200 ? 10.118 3.415 15.953 1.00 66.88 200 ILE A O 1
ATOM 1650 N N . PHE A 1 201 ? 10.654 1.605 14.742 1.00 67.56 201 PHE A N 1
ATOM 1651 C CA . PHE A 1 201 ? 10.992 2.305 13.512 1.00 67.56 201 PHE A CA 1
ATOM 1652 C C . PHE A 1 201 ? 9.807 3.090 12.940 1.00 67.56 201 PHE A C 1
ATOM 1654 O O . PHE A 1 201 ? 9.965 4.251 12.568 1.00 67.56 201 PHE A O 1
ATOM 1661 N N . PHE A 1 202 ? 8.610 2.501 12.924 1.00 73.62 202 PHE A N 1
ATOM 1662 C CA . PHE A 1 202 ? 7.397 3.191 12.494 1.00 73.62 202 PHE A CA 1
ATOM 1663 C C . PHE A 1 202 ? 7.050 4.380 13.402 1.00 73.62 202 PHE A C 1
ATOM 1665 O O . PHE A 1 202 ? 6.727 5.459 12.910 1.00 73.62 202 PHE A O 1
ATOM 1672 N N . LEU A 1 203 ? 7.149 4.212 14.726 1.00 74.62 203 LEU A N 1
ATOM 1673 C CA . LEU A 1 203 ? 6.906 5.284 15.695 1.00 74.62 203 LEU A CA 1
ATOM 1674 C C . LEU A 1 203 ? 7.925 6.421 15.576 1.00 74.62 203 LEU A C 1
ATOM 1676 O O . LEU A 1 203 ? 7.537 7.587 15.646 1.00 74.62 203 LEU A O 1
ATOM 1680 N N . TYR A 1 204 ? 9.200 6.085 15.378 1.00 75.19 204 TYR A N 1
ATOM 1681 C CA . TYR A 1 204 ? 10.260 7.055 15.117 1.00 75.19 204 TYR A CA 1
ATOM 1682 C C . TYR A 1 204 ? 9.965 7.852 13.843 1.00 75.19 204 TYR A C 1
ATOM 1684 O O . TYR A 1 204 ? 9.894 9.078 13.884 1.00 75.19 204 TYR A O 1
ATOM 1692 N N . LEU A 1 205 ? 9.688 7.159 12.733 1.00 74.88 205 LEU A N 1
ATOM 1693 C CA . LEU A 1 205 ? 9.381 7.806 11.460 1.00 74.88 205 LEU A CA 1
ATOM 1694 C C . LEU A 1 205 ? 8.123 8.679 11.554 1.00 74.88 205 LEU A C 1
ATOM 1696 O O . LEU A 1 205 ? 8.092 9.777 11.008 1.00 74.88 205 LEU A O 1
ATOM 1700 N N . HIS A 1 206 ? 7.099 8.223 12.276 1.00 78.25 206 HIS A N 1
ATOM 1701 C CA . HIS A 1 206 ? 5.905 9.013 12.548 1.00 78.25 206 HIS A CA 1
ATOM 1702 C C . HIS A 1 206 ? 6.219 10.309 13.308 1.00 78.25 206 HIS A C 1
ATOM 1704 O O . HIS A 1 206 ? 5.709 11.366 12.940 1.00 78.25 206 HIS A O 1
ATOM 1710 N N . ALA A 1 207 ? 7.051 10.247 14.353 1.00 76.94 207 ALA A N 1
ATOM 1711 C CA . ALA A 1 207 ? 7.443 11.426 15.122 1.00 76.94 207 ALA A CA 1
ATOM 1712 C C . ALA A 1 207 ? 8.196 12.446 14.251 1.00 76.94 207 ALA A C 1
ATOM 1714 O O . ALA A 1 207 ? 7.816 13.615 14.217 1.00 76.94 207 ALA A O 1
ATOM 1715 N N . GLU A 1 208 ? 9.182 11.991 13.477 1.00 73.69 208 GLU A N 1
ATOM 1716 C CA . GLU A 1 208 ? 9.953 12.839 12.558 1.00 73.69 208 GLU A CA 1
ATOM 1717 C C . GLU A 1 208 ? 9.073 13.450 11.452 1.00 73.69 208 GLU A C 1
ATOM 1719 O O . GLU A 1 208 ? 9.121 14.651 11.179 1.00 73.69 208 GLU A O 1
ATOM 1724 N N . MET A 1 209 ? 8.178 12.659 10.851 1.00 75.75 209 MET A N 1
ATOM 1725 C CA . MET A 1 209 ? 7.235 13.157 9.843 1.00 75.75 209 MET A CA 1
ATOM 1726 C C . MET A 1 209 ? 6.204 14.132 10.416 1.00 75.75 209 MET A C 1
ATOM 1728 O O . MET A 1 209 ? 5.766 15.032 9.702 1.00 75.75 209 MET A O 1
ATOM 1732 N N . SER A 1 210 ? 5.794 13.981 11.678 1.00 72.69 210 SER A N 1
ATOM 1733 C CA . SER A 1 210 ? 4.901 14.942 12.332 1.00 72.69 210 SER A CA 1
ATOM 1734 C C . SER A 1 210 ? 5.580 16.293 12.559 1.00 72.69 210 SER A C 1
ATOM 1736 O O . SER A 1 210 ? 4.893 17.313 12.553 1.00 72.69 210 SER A O 1
ATOM 1738 N N . LEU A 1 211 ? 6.899 16.308 12.769 1.00 61.03 211 LEU A N 1
ATOM 1739 C CA . LEU A 1 211 ? 7.678 17.529 12.972 1.00 61.03 211 LEU A CA 1
ATOM 1740 C C . LEU A 1 211 ? 7.919 18.269 11.650 1.00 61.03 211 LEU A C 1
ATOM 1742 O O . LEU A 1 211 ? 7.719 19.481 11.582 1.00 61.03 211 LEU A O 1
ATOM 1746 N N . ASN A 1 212 ? 8.280 17.540 10.589 1.00 62.41 212 ASN A N 1
ATOM 1747 C CA . ASN A 1 212 ? 8.772 18.151 9.346 1.00 62.41 212 ASN A CA 1
ATOM 1748 C C . ASN A 1 212 ? 7.808 18.005 8.148 1.00 62.41 212 ASN A C 1
ATOM 1750 O O . ASN A 1 212 ? 8.031 18.566 7.071 1.00 62.41 212 ASN A O 1
ATOM 1754 N N . GLY A 1 213 ? 6.701 17.279 8.321 1.00 65.62 213 GLY A N 1
ATOM 1755 C CA . GLY A 1 213 ? 5.727 16.973 7.276 1.00 65.62 213 GLY A CA 1
ATOM 1756 C C . GLY A 1 213 ? 6.256 16.012 6.201 1.00 65.62 213 GLY A C 1
ATOM 1757 O O . GLY A 1 213 ? 7.426 15.647 6.151 1.00 65.62 213 GLY A O 1
ATOM 1758 N N . PHE A 1 214 ? 5.389 15.629 5.257 1.00 65.06 214 PHE A N 1
ATOM 1759 C CA . PHE A 1 214 ? 5.739 14.746 4.127 1.00 65.06 214 PHE A CA 1
ATOM 1760 C C . PHE A 1 214 ? 6.862 15.260 3.211 1.00 65.06 214 PHE A C 1
ATOM 1762 O O . PHE A 1 214 ? 7.358 14.514 2.368 1.00 65.06 214 PHE A O 1
ATOM 1769 N N . LYS A 1 215 ? 7.210 16.545 3.305 1.00 60.97 215 LYS A N 1
ATOM 1770 C CA . LYS A 1 215 ? 8.136 17.206 2.379 1.00 60.97 215 LYS A CA 1
ATOM 1771 C C . LYS A 1 215 ? 9.603 17.019 2.755 1.00 60.97 215 LYS A C 1
ATOM 1773 O O . LYS A 1 215 ? 10.459 17.432 1.977 1.00 60.97 215 LYS A O 1
ATOM 1778 N N . ASP A 1 216 ? 9.893 16.433 3.913 1.00 58.28 216 ASP A N 1
ATOM 1779 C CA . ASP A 1 216 ? 11.259 16.392 4.405 1.00 58.28 216 ASP A CA 1
ATOM 1780 C C . ASP A 1 216 ? 12.127 15.334 3.699 1.00 58.28 216 ASP A C 1
ATOM 1782 O O . ASP A 1 216 ? 11.813 14.137 3.636 1.00 58.28 216 ASP A O 1
ATOM 1786 N N . ASN A 1 217 ? 13.255 15.816 3.177 1.00 59.81 217 ASN A N 1
ATOM 1787 C CA . ASN A 1 217 ? 14.311 15.034 2.544 1.00 59.81 217 ASN A CA 1
ATOM 1788 C C . ASN A 1 217 ? 15.330 14.495 3.570 1.00 59.81 217 ASN A C 1
ATOM 1790 O O . ASN A 1 217 ? 16.245 13.775 3.169 1.00 59.81 217 ASN A O 1
ATOM 1794 N N . GLY A 1 218 ? 15.222 14.859 4.855 1.00 56.12 218 GLY A N 1
ATOM 1795 C CA . GLY A 1 218 ? 16.131 14.420 5.920 1.00 56.12 218 GLY A CA 1
ATOM 1796 C C . GLY A 1 218 ? 16.002 12.936 6.266 1.00 56.12 218 GLY A C 1
ATOM 1797 O O . GLY A 1 218 ? 16.999 12.264 6.524 1.00 56.12 218 GLY A O 1
ATOM 1798 N N . ILE A 1 219 ? 14.789 12.390 6.182 1.00 62.88 219 ILE A N 1
ATOM 1799 C CA . ILE A 1 219 ? 14.519 11.003 6.560 1.00 62.88 219 ILE A CA 1
ATOM 1800 C C . ILE A 1 219 ? 14.756 10.089 5.353 1.00 62.88 219 ILE A C 1
ATOM 1802 O O . ILE A 1 219 ? 13.864 9.945 4.513 1.00 62.88 219 ILE A O 1
ATOM 1806 N N . LYS A 1 220 ? 15.965 9.513 5.254 1.00 68.31 220 LYS A N 1
ATOM 1807 C CA . LYS A 1 220 ? 16.396 8.671 4.123 1.00 68.31 220 LYS A CA 1
ATOM 1808 C C . LYS A 1 220 ? 16.652 7.217 4.483 1.00 68.31 220 LYS A C 1
ATOM 1810 O O . LYS A 1 220 ? 17.441 6.943 5.391 1.00 68.31 220 LYS A O 1
ATOM 1815 N N . LEU A 1 221 ? 16.052 6.301 3.732 1.00 71.12 221 LEU A N 1
ATOM 1816 C CA . LEU A 1 221 ? 16.369 4.882 3.809 1.00 71.12 221 LEU A CA 1
ATOM 1817 C C . LEU A 1 221 ? 17.808 4.634 3.326 1.00 71.12 221 LEU A C 1
ATOM 1819 O O . LEU A 1 221 ? 18.242 5.162 2.305 1.00 71.12 221 LEU A O 1
ATOM 1823 N N . LYS A 1 222 ? 18.558 3.816 4.065 1.00 65.00 222 LYS A N 1
ATOM 1824 C CA . LYS A 1 222 ? 19.916 3.362 3.752 1.00 65.00 222 LYS A CA 1
ATOM 1825 C C . LYS A 1 222 ? 19.954 1.835 3.704 1.00 65.00 222 LYS A C 1
ATOM 1827 O O . LYS A 1 222 ? 19.379 1.190 4.586 1.00 65.00 222 LYS A O 1
ATOM 1832 N N . PRO A 1 223 ? 20.645 1.241 2.717 1.00 60.69 223 PRO A N 1
ATOM 1833 C CA . PRO A 1 223 ? 20.762 -0.205 2.618 1.00 60.69 223 PRO A CA 1
ATOM 1834 C C . PRO A 1 223 ? 21.581 -0.756 3.792 1.00 60.69 223 PRO A C 1
ATOM 1836 O O . PRO A 1 223 ? 22.622 -0.209 4.155 1.00 60.69 223 PRO A O 1
ATOM 1839 N N . PHE A 1 224 ? 21.132 -1.8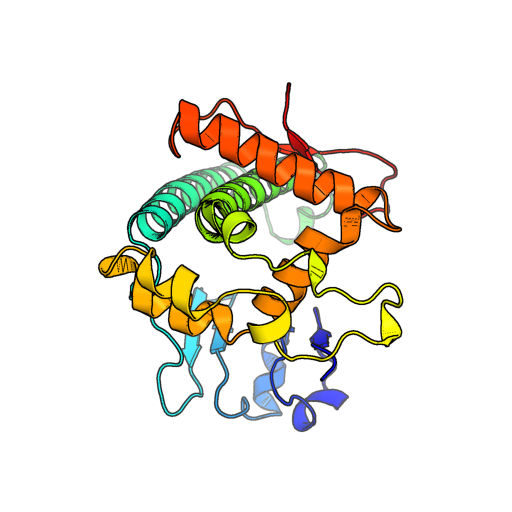67 4.362 1.00 50.84 224 PHE A N 1
ATOM 1840 C CA . PHE A 1 224 ? 21.843 -2.630 5.380 1.00 50.84 224 PHE A CA 1
ATOM 1841 C C . PHE A 1 224 ? 22.440 -3.877 4.745 1.00 50.84 224 PHE A C 1
ATOM 1843 O O . PHE A 1 224 ? 21.722 -4.776 4.307 1.00 50.84 224 PHE A O 1
ATOM 1850 N N . ASN A 1 225 ? 23.767 -3.929 4.689 1.00 48.75 225 ASN A N 1
ATOM 1851 C CA . ASN A 1 225 ? 24.487 -5.077 4.157 1.00 48.75 225 ASN A CA 1
ATOM 1852 C C . ASN A 1 225 ? 24.827 -6.051 5.288 1.00 48.75 225 ASN A C 1
ATOM 1854 O O . ASN A 1 225 ? 25.823 -5.868 5.983 1.00 48.75 225 ASN A O 1
ATOM 1858 N N . ILE A 1 226 ? 24.039 -7.118 5.425 1.00 40.62 226 ILE A N 1
ATOM 1859 C CA . ILE A 1 226 ? 24.498 -8.360 6.056 1.00 40.62 226 ILE A CA 1
ATOM 1860 C C . ILE A 1 226 ? 24.366 -9.461 5.005 1.00 40.62 226 ILE A C 1
ATOM 1862 O O . ILE A 1 226 ? 23.286 -10.006 4.818 1.00 40.62 226 ILE A O 1
ATOM 1866 N N . ASN A 1 227 ? 25.483 -9.758 4.333 1.00 40.78 227 ASN A N 1
ATOM 1867 C CA . ASN A 1 227 ? 25.652 -10.767 3.280 1.00 40.78 227 ASN A CA 1
ATOM 1868 C C . ASN A 1 227 ? 24.826 -10.582 1.992 1.00 40.78 227 ASN A C 1
ATOM 1870 O O . ASN A 1 227 ? 23.660 -10.206 1.995 1.00 40.78 227 ASN A O 1
ATOM 1874 N N . ARG A 1 228 ? 25.476 -10.880 0.857 1.00 43.09 228 ARG A N 1
ATOM 1875 C CA . ARG A 1 228 ? 24.971 -10.655 -0.512 1.00 43.09 228 ARG A CA 1
ATOM 1876 C C . ARG A 1 228 ? 23.758 -11.519 -0.898 1.00 43.09 228 ARG A C 1
ATOM 1878 O O . ARG A 1 228 ? 23.170 -11.253 -1.938 1.00 43.09 228 ARG A O 1
ATOM 1885 N N . ASP A 1 229 ? 23.371 -12.469 -0.047 1.00 37.59 229 ASP A N 1
ATOM 1886 C CA . ASP A 1 229 ? 22.280 -13.423 -0.292 1.00 37.59 229 ASP A CA 1
ATOM 1887 C C . ASP A 1 229 ? 21.027 -13.170 0.576 1.00 37.59 229 ASP A C 1
ATOM 1889 O O . ASP A 1 229 ? 20.089 -13.964 0.561 1.00 37.59 229 ASP A O 1
ATOM 1893 N N . CYS A 1 230 ? 20.984 -12.069 1.339 1.00 34.91 230 CYS A N 1
ATOM 1894 C CA . CYS A 1 230 ? 19.825 -11.693 2.156 1.00 34.91 230 CYS A CA 1
ATOM 1895 C C . CYS A 1 230 ? 18.991 -10.584 1.489 1.00 34.91 230 CYS A C 1
ATOM 1897 O O . CYS A 1 230 ? 19.564 -9.670 0.888 1.00 34.91 230 CYS A O 1
ATOM 1899 N N . PRO A 1 231 ? 17.649 -10.582 1.643 1.00 42.56 231 PRO A N 1
ATOM 1900 C CA . PRO A 1 231 ? 16.835 -9.437 1.250 1.00 42.56 231 PRO A CA 1
ATOM 1901 C C . PRO A 1 231 ? 17.346 -8.188 1.977 1.00 42.56 231 PRO A C 1
ATOM 1903 O O . PRO A 1 231 ? 17.553 -8.210 3.192 1.00 42.56 231 PRO A O 1
ATOM 1906 N N . THR A 1 232 ? 17.586 -7.107 1.230 1.00 41.62 232 THR A N 1
ATOM 1907 C CA . THR A 1 232 ? 18.149 -5.855 1.751 1.00 41.62 232 THR A CA 1
ATOM 1908 C C . THR A 1 232 ? 17.315 -5.352 2.928 1.00 41.62 232 THR A C 1
ATOM 1910 O O . THR A 1 232 ? 16.204 -4.853 2.736 1.00 41.62 232 THR A O 1
ATOM 1913 N N . LYS A 1 233 ? 17.851 -5.477 4.149 1.00 48.50 233 LYS A N 1
ATOM 1914 C CA . LYS A 1 233 ? 17.330 -4.772 5.326 1.00 48.50 233 LYS A CA 1
ATOM 1915 C C . LYS A 1 233 ? 17.634 -3.280 5.139 1.00 48.50 233 LYS A C 1
ATOM 1917 O O . LYS A 1 233 ? 18.593 -2.925 4.457 1.00 48.50 233 LYS A O 1
ATOM 1922 N N . VAL A 1 234 ? 16.804 -2.393 5.672 1.00 50.69 234 VAL A N 1
ATOM 1923 C CA . VAL A 1 234 ? 16.907 -0.950 5.409 1.00 50.69 234 VAL A CA 1
ATOM 1924 C C . VAL A 1 234 ? 16.716 -0.183 6.713 1.00 50.69 234 VAL A C 1
ATOM 1926 O O . VAL A 1 234 ? 15.846 -0.549 7.496 1.00 50.69 234 VAL A O 1
ATOM 1929 N N . PHE A 1 235 ? 17.512 0.860 6.956 1.00 52.94 235 PHE A N 1
ATOM 1930 C CA . PHE A 1 235 ? 17.416 1.709 8.156 1.00 52.94 235 PHE A CA 1
ATOM 1931 C C . PHE A 1 235 ? 17.444 3.190 7.775 1.00 52.94 235 PHE A C 1
ATOM 1933 O O . PHE A 1 235 ? 17.942 3.530 6.705 1.00 52.94 235 PHE A O 1
ATOM 1940 N N . PHE A 1 236 ? 16.942 4.080 8.632 1.00 49.00 236 PHE A N 1
ATOM 1941 C CA . PHE A 1 236 ? 17.110 5.522 8.426 1.00 49.00 236 PHE A CA 1
ATOM 1942 C C . PHE A 1 236 ? 18.516 5.985 8.821 1.00 49.00 236 PHE A C 1
ATOM 1944 O O . PHE A 1 236 ? 19.150 5.394 9.696 1.00 49.00 236 PHE A O 1
ATOM 1951 N N . SER A 1 237 ? 19.019 7.037 8.167 1.00 44.47 237 SER A N 1
ATOM 1952 C CA . SER A 1 237 ? 20.160 7.779 8.714 1.00 44.47 237 SER A CA 1
ATOM 1953 C C . SER A 1 237 ? 19.768 8.386 10.067 1.00 44.47 237 SER A C 1
ATOM 1955 O O . SER A 1 237 ? 18.676 8.949 10.125 1.00 44.47 237 SER A O 1
ATOM 1957 N N . PRO A 1 238 ? 20.621 8.306 11.107 1.00 41.09 238 PRO A N 1
ATOM 1958 C CA . PRO A 1 238 ? 20.528 9.245 12.219 1.00 41.09 238 PRO A CA 1
ATOM 1959 C C . PRO A 1 238 ? 20.734 10.680 11.724 1.00 41.09 238 PRO A C 1
ATOM 1961 O O . PRO A 1 238 ? 21.331 10.846 10.621 1.00 41.09 238 PRO A O 1
#

Organism: Brachionus plicatilis (NCBI:txid10195)

pLDDT: mean 76.96, std 15.21, range [34.91, 96.38]

Sequence (238 aa):
MKKSYFSNCPLSLGNEIKAPLVAGVETGFFDLFDPPKNFVCVDLDTNGIFWTAETIPVSLSILPKKIFFFLKDKLTQIFSELNEFIQLNNLDKNLKNNEPNFKKKMADFELLIREVFLKAMVYVLRDLKNYIQIDKFPKDLEAIDHDLNKYFNVEKFLENVEQSEKSFYQELIKTECFFDCILNLTLPSKQQSDLAQSFIFFLYLHAEMSLNGFKDNGIKLKPFNINRDCPTKVFFSP

Radius of gyration: 20.71 Å; chains: 1; bounding box: 46×44×53 Å

InterPro domains:
  IPR005112 dDENN domain [SM00801] (109-182)
  IPR037516 Tripartite DENN domain [PS50211] (1-192)
  IPR043153 DENN domain, C-terminal lobe [G3DSA:3.40.50.11500] (5-130)
  IPR051696 DENN Domain-Containing GEFs [PTHR12296] (20-196)

Secondary structure (DSSP, 8-state):
---EEESS--GGGGGG--SSEEE---GGGGGTSPPPTT-EEEETTTTEEEE-SSS----GGGS-HHHHHHHHHHHHHHHHHHHHHHHHT---TTTGGG-HHHHHHHHHHHHHHHHHHHHHHHHHHTTGGGGB-GGGS-SSGGG--S-HHHHB-HHHHHHHS-TTTHHHHHHHTTSHHHHHHHHHHHGGGTS-HHHHHHHHHHHHHHHHHHHH-TT-SS--EEEE-S-TTS--EEEE--